Protein AF-0000000072649426 (afdb_homodimer)

InterPro domains:
  IPR002219 Protein kinase C-like, phorbol ester/diacylglycerol-binding domain [PF00130] (101-148)
  IPR002219 Protein kinase C-like, phorbol ester/diacylglycerol-binding domain [PS50081] (94-146)
  IPR002219 Protein kinase C-like, phorbol ester/diacylglycerol-binding domain [SM00109] (93-146)
  IPR046349 C1-like domain superfamily [SSF57889] (82-147)

Organism: Meloidogyne incognita (NCBI:txid6306)

Radius of gyration: 39.83 Å; Cα contacts (8 Å, |Δi|>4): 503; chains: 2; bounding box: 98×91×156 Å

Foldseek 3Di:
DDDDDPPVDDPCPPPDDDDDDDPPPPDPPPPPPPPPPPPPPPVPPPLPFWWKKWWDDDPPDDHTAIETDDPVCCPPPLNVVVSVRTFIWTADQLFTKGKDKDDFDDAQPQPRHTQDDPHDIDIWIFTPFQGHIHHPVRPSVDDHHRPGNPPVVVHDYDYDDVVVVSVVVVVVVVVVVVVD/DDDPDDDDCPPDDDDDDDDDDDDDPPDPPPPPPPPPPPPPPPVPPPLPFWWKKWWDDDPPDPHTAIETDDPVCCPPPLNVVVSVRTFIWTADQLFTKGKDKDDWDDAQPQPRHTQDDPHDIDIWIFTPFQGHIHHPVRPSVDDHHRPGNPPVVVHDYDYDDVVVVSVVVVVVVVVVVVVD

Solvent-accessible surface area (backbone atoms only — not 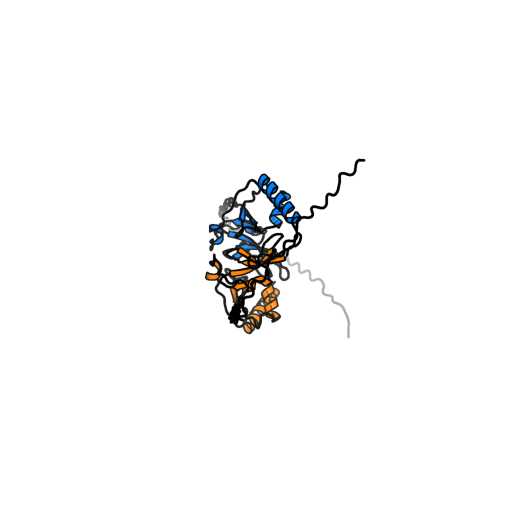comparable to full-atom values): 21869 Å² total; per-residue (Å²): 136,83,86,80,87,80,79,71,72,73,87,67,84,68,86,73,80,76,82,72,76,80,75,77,76,75,80,74,80,74,75,75,71,76,73,76,70,74,71,73,72,72,65,76,65,78,71,66,74,57,45,43,30,39,36,38,62,46,67,82,46,95,40,68,46,36,34,53,49,58,79,90,51,57,75,38,67,69,52,43,56,52,51,66,56,39,44,62,32,39,37,48,55,57,28,46,30,29,80,37,82,35,34,55,55,30,42,15,71,74,82,66,42,63,60,28,47,90,85,36,73,28,75,22,28,28,26,75,57,60,48,51,40,25,36,66,85,42,59,59,68,66,87,63,68,44,86,43,46,64,64,58,74,69,54,68,70,38,80,69,62,60,72,60,50,49,58,53,50,53,47,46,53,51,48,53,55,63,71,99,131,88,78,84,82,79,82,76,80,68,84,81,79,86,76,81,86,73,86,72,78,89,77,84,74,76,79,77,79,74,75,73,73,74,74,73,72,73,71,72,70,72,66,76,66,77,69,66,74,58,45,42,31,38,37,38,62,47,65,84,46,94,41,70,45,35,33,53,47,56,78,89,49,58,75,39,66,71,52,43,55,52,51,68,54,39,44,62,32,38,38,48,55,58,28,48,28,29,81,38,81,34,36,53,56,29,44,15,72,74,83,67,43,64,61,29,47,90,84,35,73,28,74,23,28,28,26,76,58,59,49,50,39,26,36,66,85,43,59,58,68,66,86,60,69,44,88,41,45,64,65,57,73,68,55,70,69,37,81,70,62,61,73,62,49,50,58,54,50,54,46,47,53,49,50,53,58,64,72,98

Secondary structure (DSSP, 8-state):
------------------------------------------------PPEEEEEEE-SS-SSEEEEE--GGGTT-HHHHHHHTTSEEEEEETTEEEEEEEE-TTPBPTTT-SBSS-TT--EEEEEESSS--EEETTTGGG--S--S--HHHHT--EEP--HHHHHHHHHHHHHHHHHT-/------------------------------------------------PPEEEEEEE-SS-SSEEEEE--GGGTT-HHHHHHHTTSEEEEEETTEEEEEEEE-TTPBPTTT-SBSS-TT--EEEEEESSS--EEETTTGGG--S--S--HHHHT--EEP--HHHHHHHHHHHHHHHHHT-

pLDDT: mean 70.09, std 29.56, range [17.2, 97.5]

Structure (mmCIF, N/CA/C/O backbone):
data_AF-0000000072649426-model_v1
#
loop_
_entity.id
_entity.type
_entity.pdbx_description
1 polymer 'Phorbol-ester/DAG-type domain-containing protein'
#
loop_
_atom_site.group_PDB
_atom_site.id
_atom_site.type_symbol
_atom_site.label_atom_id
_atom_site.label_alt_id
_atom_site.label_comp_id
_atom_site.label_asym_id
_atom_site.label_entity_id
_atom_site.label_seq_id
_atom_site.pdbx_PDB_ins_code
_atom_site.Cartn_x
_atom_site.Cartn_y
_atom_site.Cartn_z
_atom_site.occupancy
_atom_site.B_iso_or_equiv
_atom_site.auth_seq_id
_atom_site.auth_comp_id
_atom_site.auth_asym_id
_atom_site.auth_atom_id
_atom_site.pdbx_PDB_model_num
ATOM 1 N N . MET A 1 1 ? 10.672 10.352 -85.562 1 25.16 1 MET A N 1
ATOM 2 C CA . MET A 1 1 ? 10.641 10.453 -84.125 1 25.16 1 MET A CA 1
ATOM 3 C C . MET A 1 1 ? 10.516 11.906 -83.688 1 25.16 1 MET A C 1
ATOM 5 O O . MET A 1 1 ? 11.031 12.281 -82.625 1 25.16 1 MET A O 1
ATOM 9 N N . SER A 1 2 ? 9.758 12.641 -84.562 1 21.11 2 SER A N 1
ATOM 10 C CA . SER A 1 2 ? 9.695 14.102 -84.562 1 21.11 2 SER A CA 1
ATOM 11 C C . SER A 1 2 ? 9.141 14.641 -83.25 1 21.11 2 SER A C 1
ATOM 13 O O . SER A 1 2 ? 8.352 13.977 -82.562 1 21.11 2 SER A O 1
ATOM 15 N N . ARG A 1 3 ? 9.641 15.797 -82.75 1 20.83 3 ARG A N 1
ATOM 16 C CA . ARG A 1 3 ? 9.859 16.719 -81.688 1 20.83 3 ARG A CA 1
ATOM 17 C C . ARG A 1 3 ? 8.539 17.219 -81.062 1 20.83 3 ARG A C 1
ATOM 19 O O . ARG A 1 3 ? 7.477 16.953 -81.625 1 20.83 3 ARG A O 1
ATOM 26 N N . PHE A 1 4 ? 8.398 18.5 -80.938 1 20.05 4 PHE A N 1
ATOM 27 C CA . PHE A 1 4 ? 8.359 19.453 -79.812 1 20.05 4 PHE A CA 1
ATOM 28 C C . PHE A 1 4 ? 6.914 19.781 -79.438 1 20.05 4 PHE A C 1
ATOM 30 O O . PHE A 1 4 ? 6.523 19.625 -78.25 1 20.05 4 PHE A O 1
ATOM 37 N N . ARG A 1 5 ? 6.23 20.953 -79.875 1 21.77 5 ARG A N 1
ATOM 38 C CA . ARG A 1 5 ? 6.027 22.219 -79.188 1 21.77 5 ARG A CA 1
ATOM 39 C C . ARG A 1 5 ? 4.59 22.344 -78.688 1 21.77 5 ARG A C 1
ATOM 41 O O . ARG A 1 5 ? 3.646 22.156 -79.5 1 21.77 5 ARG A O 1
ATOM 48 N N . ALA A 1 6 ? 4.426 22.312 -77.312 1 21.58 6 ALA A N 1
ATOM 49 C CA . ALA A 1 6 ? 3.461 22.25 -76.25 1 21.58 6 ALA A CA 1
ATOM 50 C C . ALA A 1 6 ? 2.557 23.484 -76.25 1 21.58 6 ALA A C 1
ATOM 52 O O . ALA A 1 6 ? 2.758 24.406 -75.438 1 21.58 6 ALA A O 1
ATOM 53 N N . GLN A 1 7 ? 2.047 23.906 -77.438 1 18.83 7 GLN A N 1
ATOM 54 C CA . GLN A 1 7 ? 1.519 25.266 -77.5 1 18.83 7 GLN A CA 1
ATOM 55 C C . GLN A 1 7 ? 0.262 25.438 -76.688 1 18.83 7 GLN A C 1
ATOM 57 O O . GLN A 1 7 ? -0.828 25.031 -77.062 1 18.83 7 GLN A O 1
ATOM 62 N N . ALA A 1 8 ? 0.27 25.031 -75.312 1 21.06 8 ALA A N 1
ATOM 63 C CA . ALA A 1 8 ? -1.009 24.766 -74.625 1 21.06 8 ALA A CA 1
ATOM 64 C C . ALA A 1 8 ? -1.759 26.062 -74.312 1 21.06 8 ALA A C 1
ATOM 66 O O . ALA A 1 8 ? -2.758 26.047 -73.625 1 21.06 8 ALA A O 1
ATOM 67 N N . PHE A 1 9 ? -1.409 27.141 -75 1 18.17 9 PHE A N 1
ATOM 68 C CA . PHE A 1 9 ? -1.653 28.375 -74.25 1 18.17 9 PHE A CA 1
ATOM 69 C C . PHE A 1 9 ? -3.127 28.5 -73.875 1 18.17 9 PHE A C 1
ATOM 71 O O . PHE A 1 9 ? -3.91 27.578 -74.125 1 18.17 9 PHE A O 1
ATOM 78 N N . THR A 1 10 ? -3.889 29.531 -74.375 1 19.41 10 THR A N 1
ATOM 79 C CA . THR A 1 10 ? -4.242 30.828 -73.812 1 19.41 10 THR A CA 1
ATOM 80 C C . THR A 1 10 ? -5.754 30.953 -73.625 1 19.41 10 THR A C 1
ATOM 82 O O . THR A 1 10 ? -6.238 31.891 -73 1 19.41 10 THR A O 1
ATOM 85 N N . PHE A 1 11 ? -6.578 29.766 -73.938 1 18.67 11 PHE A N 1
ATOM 86 C CA . PHE A 1 11 ? -7.812 30.375 -74.438 1 18.67 11 PHE A CA 1
ATOM 87 C C . PHE A 1 11 ? -8.562 31.062 -73.312 1 18.67 11 PHE A C 1
ATOM 89 O O . PHE A 1 11 ? -8.695 30.5 -72.188 1 18.67 11 PHE A O 1
ATOM 96 N N . ARG A 1 12 ? -8.781 32.438 -73.312 1 20.42 12 ARG A N 1
ATOM 97 C CA . ARG A 1 12 ? -9.227 33.656 -72.562 1 20.42 12 ARG A CA 1
ATOM 98 C C . ARG A 1 12 ? -10.742 33.656 -72.438 1 20.42 12 ARG A C 1
ATOM 100 O O . ARG A 1 12 ? -11.312 34.62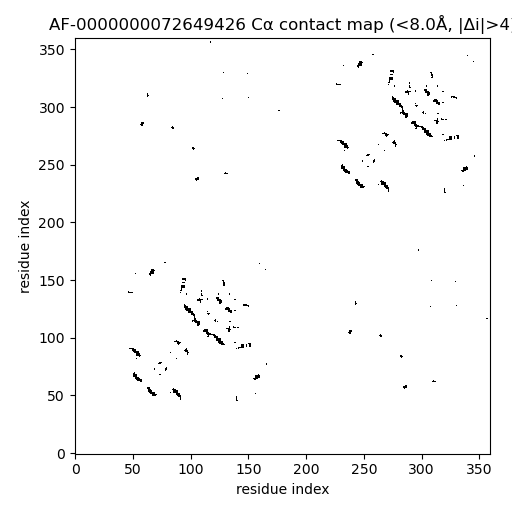5 -71.938 1 20.42 12 ARG A O 1
ATOM 107 N N . PHE A 1 13 ? -11.43 32.406 -72.5 1 19.2 13 PHE A N 1
ATOM 108 C CA . PHE A 1 13 ? -12.805 32.75 -72.812 1 19.2 13 PHE A CA 1
ATOM 109 C C . PHE A 1 13 ? -13.469 33.531 -71.688 1 19.2 13 PHE A C 1
ATOM 111 O O . PHE A 1 13 ? -13.406 33.125 -70.562 1 19.2 13 PHE A O 1
ATOM 118 N N . SER A 1 14 ? -13.703 34.844 -71.875 1 19.38 14 SER A N 1
ATOM 119 C CA . SER A 1 14 ? -14.141 36.031 -71.188 1 19.38 14 SER A CA 1
ATOM 120 C C . SER A 1 14 ? -15.609 35.938 -70.75 1 19.38 14 SER A C 1
ATOM 122 O O . SER A 1 14 ? -16.094 36.719 -69.938 1 19.38 14 SER A O 1
ATOM 124 N N . LEU A 1 15 ? -16.344 34.906 -71.375 1 20.59 15 LEU A N 1
ATOM 125 C CA . LEU A 1 15 ? -17.703 35.375 -71.625 1 20.59 15 LEU A CA 1
ATOM 126 C C . LEU A 1 15 ? -18.422 35.688 -70.312 1 20.59 15 LEU A C 1
ATOM 128 O O . LEU A 1 15 ? -18.391 34.875 -69.375 1 20.59 15 LEU A O 1
ATOM 132 N N . GLY A 1 16 ? -18.828 36.938 -70 1 19.92 16 GLY A N 1
ATOM 133 C CA . GLY A 1 16 ? -19.281 37.875 -69 1 19.92 16 GLY A CA 1
ATOM 134 C C . GLY A 1 16 ? -20.719 37.625 -68.562 1 19.92 16 GLY A C 1
ATOM 135 O O . GLY A 1 16 ? -21.203 38.25 -67.625 1 19.92 16 GLY A O 1
ATOM 136 N N . SER A 1 17 ? -21.5 36.625 -69.188 1 19.88 17 SER A N 1
ATOM 137 C CA . SER A 1 17 ? -22.859 37.125 -69.312 1 19.88 17 SER A CA 1
ATOM 138 C C . SER A 1 17 ? -23.516 37.312 -68 1 19.88 17 SER A C 1
ATOM 140 O O . SER A 1 17 ? -23.094 36.719 -67 1 19.88 17 SER A O 1
ATOM 142 N N . ILE A 1 18 ? -24.703 37.969 -68 1 21.44 18 ILE A N 1
ATOM 143 C CA . ILE A 1 18 ? -25.516 39 -67.375 1 21.44 18 ILE A CA 1
ATOM 144 C C . ILE A 1 18 ? -26.5 38.375 -66.375 1 21.44 18 ILE A C 1
ATOM 146 O O . ILE A 1 18 ? -27.141 39.094 -65.625 1 21.44 18 ILE A O 1
ATOM 150 N N . ARG A 1 19 ? -26.531 37.031 -66.25 1 20.22 19 ARG A N 1
ATOM 151 C CA . ARG A 1 19 ? -27.906 36.625 -66 1 20.22 19 ARG A CA 1
ATOM 152 C C . ARG A 1 19 ? -28.453 37.25 -64.75 1 20.22 19 ARG A C 1
ATOM 154 O O . ARG A 1 19 ? -27.719 37.438 -63.781 1 20.22 19 ARG A O 1
ATOM 161 N N . GLN A 1 20 ? -29.641 37.75 -64.812 1 20.06 20 GLN A N 1
ATOM 162 C CA . GLN A 1 20 ? -30.516 38.719 -64.188 1 20.06 20 GLN A CA 1
ATOM 163 C C . GLN A 1 20 ? -31.047 38.188 -62.844 1 20.06 20 GLN A C 1
ATOM 165 O O . GLN A 1 20 ? -31.516 38.938 -62 1 20.06 20 GLN A O 1
ATOM 170 N N . GLY A 1 21 ? -30.953 36.875 -62.469 1 21.39 21 GLY A N 1
ATOM 171 C CA . GLY A 1 21 ? -32.188 36.469 -61.844 1 21.39 21 GLY A CA 1
ATOM 172 C C . GLY A 1 21 ? -32.438 37.094 -60.5 1 21.39 21 GLY A C 1
ATOM 173 O O . GLY A 1 21 ? -31.531 37.594 -59.875 1 21.39 21 GLY A O 1
ATOM 174 N N . PRO A 1 22 ? -33.719 37.625 -60.281 1 23.86 22 PRO A N 1
ATOM 175 C CA . PRO A 1 22 ? -34.219 38.5 -59.25 1 23.86 22 PRO A CA 1
ATOM 176 C C . PRO A 1 22 ? -34.156 37.906 -57.844 1 23.86 22 PRO A C 1
ATOM 178 O O . PRO A 1 22 ? -34.562 36.719 -57.656 1 23.86 22 PRO A O 1
ATOM 181 N N . SER A 1 23 ? -33.094 37.969 -57.188 1 21.64 23 SER A N 1
ATOM 182 C CA . SER A 1 23 ? -32.906 37.312 -55.906 1 21.64 23 SER A CA 1
ATOM 183 C C . SER A 1 23 ? -33.844 37.844 -54.844 1 21.64 23 SER A C 1
ATOM 185 O O . SER A 1 23 ? -33.844 39.031 -54.531 1 21.64 23 SER A O 1
ATOM 187 N N . SER A 1 24 ? -35.125 37.312 -54.938 1 23.34 24 SER A N 1
ATOM 188 C CA . SER A 1 24 ? -36.125 37.75 -53.969 1 23.34 24 SER A CA 1
ATOM 189 C C . SER A 1 24 ? -35.656 37.562 -52.531 1 23.34 24 SER A C 1
ATOM 191 O O . SER A 1 24 ? -35.031 36.562 -52.188 1 23.34 24 SER A O 1
ATOM 193 N N . MET A 1 25 ? -35.375 38.656 -51.875 1 22 25 MET A N 1
ATOM 194 C CA . MET A 1 25 ? -34.75 38.906 -50.594 1 22 25 MET A CA 1
ATOM 195 C C . MET A 1 25 ? -35.625 38.469 -49.438 1 22 25 MET A C 1
ATOM 197 O O . MET A 1 25 ? -36.688 39.062 -49.188 1 22 25 MET A O 1
ATOM 201 N N . ALA A 1 26 ? -36.125 37.188 -49.469 1 23.62 26 ALA A N 1
ATOM 202 C CA . ALA A 1 26 ? -37.031 36.906 -48.375 1 23.62 26 ALA A CA 1
ATOM 203 C C . ALA A 1 26 ? -36.375 37.156 -47 1 23.62 26 ALA A C 1
ATOM 205 O O . ALA A 1 26 ? -35.188 36.969 -46.844 1 23.62 26 ALA A O 1
ATOM 206 N N . THR A 1 27 ? -37.031 38.062 -46.25 1 21.16 27 THR A N 1
ATOM 207 C CA . THR A 1 27 ? -36.781 38.688 -44.969 1 21.16 27 THR A CA 1
ATOM 208 C C . THR A 1 27 ? -36.75 37.656 -43.844 1 21.16 27 THR A C 1
ATOM 210 O O . THR A 1 27 ? -37.719 36.938 -43.594 1 21.16 27 THR A O 1
ATOM 213 N N . SER A 1 28 ? -35.75 36.812 -43.781 1 23.84 28 SER A N 1
ATOM 214 C CA . SER A 1 28 ? -35.719 35.812 -42.719 1 23.84 28 SER A CA 1
ATOM 215 C C . SER A 1 28 ? -35.719 36.438 -41.344 1 23.84 28 SER A C 1
ATOM 217 O O . SER A 1 28 ? -34.969 37.375 -41.094 1 23.84 28 SER A O 1
ATOM 219 N N . THR A 1 29 ? -36.969 36.5 -40.781 1 24.31 29 THR A N 1
ATOM 220 C CA . THR A 1 29 ? -37.219 36.969 -39.406 1 24.31 29 THR A CA 1
ATOM 221 C C . THR A 1 29 ? -36.344 36.188 -38.438 1 24.31 29 THR A C 1
ATOM 223 O O . THR A 1 29 ? -36.344 34.969 -38.406 1 24.31 29 THR A O 1
ATOM 226 N N . ALA A 1 30 ? -35.156 36.719 -38.125 1 23.47 30 ALA A N 1
ATOM 227 C CA . ALA A 1 30 ? -34.125 36.25 -37.188 1 23.47 30 ALA A CA 1
ATOM 228 C C . ALA A 1 30 ? -34.688 36.219 -35.75 1 23.47 30 ALA A C 1
ATOM 230 O O .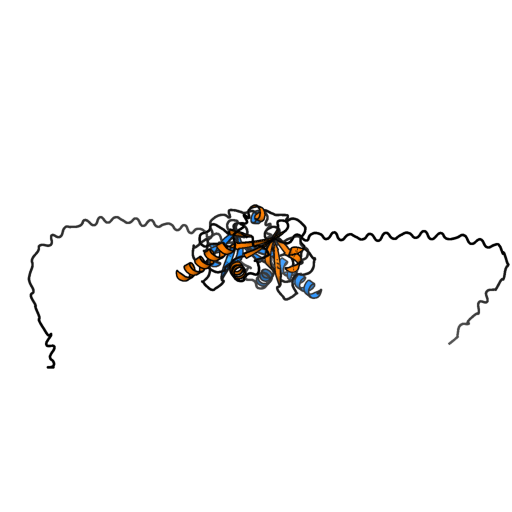 ALA A 1 30 ? -35 37.25 -35.188 1 23.47 30 ALA A O 1
ATOM 231 N N . ASN A 1 31 ? -35.656 35.312 -35.594 1 25 31 ASN A N 1
ATOM 232 C CA . ASN A 1 31 ? -36.062 35.188 -34.219 1 25 31 ASN A CA 1
ATOM 233 C C . ASN A 1 31 ? -34.875 34.969 -33.312 1 25 31 ASN A C 1
ATOM 235 O O . ASN A 1 31 ? -34.031 34.094 -33.531 1 25 31 ASN A O 1
ATOM 239 N N . LEU A 1 32 ? -34.438 36.094 -32.75 1 22.58 32 LEU A N 1
ATOM 240 C CA . LEU A 1 32 ? -33.344 36.188 -31.766 1 22.58 32 LEU A CA 1
ATOM 241 C C . LEU A 1 32 ? -33.594 35.281 -30.578 1 22.58 32 LEU A C 1
ATOM 243 O O . LEU A 1 32 ? -34.562 35.5 -29.812 1 22.58 32 LEU A O 1
ATOM 247 N N . ILE A 1 33 ? -33.719 33.969 -30.766 1 26.33 33 ILE A N 1
ATOM 248 C CA . ILE A 1 33 ? -33.812 33.125 -29.578 1 26.33 33 ILE A CA 1
ATOM 249 C C . ILE A 1 33 ? -32.719 33.531 -28.594 1 26.33 33 ILE A C 1
ATOM 251 O O . ILE A 1 33 ? -31.531 33.562 -28.953 1 26.33 33 ILE A O 1
ATOM 255 N N . SER A 1 34 ? -33.125 34.469 -27.734 1 28.2 34 SER A N 1
ATOM 256 C CA . SER A 1 34 ? -32.281 34.781 -26.578 1 28.2 34 SER A CA 1
ATOM 257 C C . SER A 1 34 ? -31.734 33.5 -25.922 1 28.2 34 SER A C 1
ATOM 259 O O . SER A 1 34 ? -32.5 32.594 -25.594 1 28.2 34 SER A O 1
ATOM 261 N N . SER A 1 35 ? -30.672 33.031 -26.453 1 25.88 35 SER A N 1
ATOM 262 C CA . SER A 1 35 ? -29.938 31.953 -25.766 1 25.88 35 SER A CA 1
ATOM 263 C C . SER A 1 35 ? -29.719 32.281 -24.297 1 25.88 35 SER A C 1
ATOM 265 O O . SER A 1 35 ? -29.125 33.312 -23.969 1 25.88 35 SER A O 1
ATOM 267 N N . SER A 1 36 ? -30.797 32.25 -23.5 1 27.94 36 SER A N 1
ATOM 268 C CA . SER A 1 36 ? -30.562 32.25 -22.062 1 27.94 36 SER A CA 1
ATOM 269 C C . SER A 1 36 ? -29.344 31.406 -21.688 1 27.94 36 SER A C 1
ATOM 271 O O . SER A 1 36 ? -29.297 30.219 -21.984 1 27.94 36 SER A O 1
ATOM 273 N N . SER A 1 37 ? -28.219 32.031 -21.781 1 29.28 37 SER A N 1
ATOM 274 C CA . SER A 1 37 ? -26.984 31.469 -21.25 1 29.28 37 SER A CA 1
ATOM 275 C C . SER A 1 37 ? -27.172 30.953 -19.828 1 29.28 37 SER A C 1
ATOM 277 O O . SER A 1 37 ? -27.484 31.719 -18.922 1 29.28 37 SER A O 1
ATOM 279 N N . ARG A 1 38 ? -27.828 29.828 -19.656 1 26.86 38 ARG A N 1
ATOM 280 C CA . ARG A 1 38 ? -27.703 29.141 -18.375 1 26.86 38 ARG A CA 1
ATOM 281 C C . ARG A 1 38 ? -26.281 29.281 -17.828 1 26.86 38 ARG A C 1
ATOM 283 O O . ARG A 1 38 ? -25.328 28.812 -18.438 1 26.86 38 ARG A O 1
ATOM 290 N N . HIS A 1 39 ? -25.984 30.469 -17.297 1 26.73 39 HIS A N 1
ATOM 291 C CA . HIS A 1 39 ? -24.828 30.469 -16.406 1 26.73 39 HIS A CA 1
ATOM 292 C C . HIS A 1 39 ? -24.828 29.234 -15.508 1 26.73 39 HIS A C 1
ATOM 294 O O . HIS A 1 39 ? -25.75 29.047 -14.711 1 26.73 39 HIS A O 1
ATOM 300 N N . HIS A 1 40 ? -24.516 28.094 -16.047 1 28.23 40 HIS A N 1
ATOM 301 C CA . HIS A 1 40 ? -24.188 27 -15.133 1 28.23 40 HIS A CA 1
ATOM 302 C C . HIS A 1 40 ? -23.391 27.516 -13.93 1 28.23 40 HIS A C 1
ATOM 304 O O . HIS A 1 40 ? -22.344 28.141 -14.102 1 28.23 40 HIS A O 1
ATOM 310 N N . ASN A 1 41 ? -24.094 28.094 -12.992 1 26.58 41 ASN A N 1
ATOM 311 C CA . ASN A 1 41 ? -23.484 28.344 -11.695 1 26.58 41 ASN A CA 1
ATOM 312 C C . ASN A 1 41 ? -22.516 27.234 -11.297 1 26.58 41 ASN A C 1
ATOM 314 O O . ASN A 1 41 ? -22.922 26.094 -11.062 1 26.58 41 ASN A O 1
ATOM 318 N N . VAL A 1 42 ? -21.375 27.188 -11.891 1 34.16 42 VAL A N 1
ATOM 319 C CA . VAL A 1 42 ? -20.328 26.391 -11.242 1 34.16 42 VAL A CA 1
ATOM 320 C C . VAL A 1 42 ? -20.312 26.688 -9.742 1 34.16 42 VAL A C 1
ATOM 322 O O . VAL A 1 42 ? -19.938 27.781 -9.32 1 34.16 42 VAL A O 1
ATOM 325 N N . MET A 1 43 ? -21.406 26.5 -8.984 1 32.84 43 MET A N 1
ATOM 326 C CA . MET A 1 43 ? -21.203 26.516 -7.535 1 32.84 43 MET A CA 1
ATOM 327 C C . MET A 1 43 ? -19.75 26.234 -7.191 1 32.84 43 MET A C 1
ATOM 329 O O . MET A 1 43 ? -19.141 25.328 -7.762 1 32.84 43 MET A O 1
ATOM 333 N N . SER A 1 44 ? -19 27.141 -6.918 1 40.03 44 SER A N 1
ATOM 334 C CA . SER A 1 44 ? -17.688 27 -6.273 1 40.03 44 SER A CA 1
ATOM 335 C C . SER A 1 44 ? -17.688 25.812 -5.316 1 40.03 44 SER A C 1
ATOM 337 O O . SER A 1 44 ? -18.344 25.844 -4.277 1 40.03 44 SER A O 1
ATOM 339 N N . ARG A 1 45 ? -17.984 24.688 -5.746 1 40.59 45 ARG A N 1
ATOM 340 C CA . ARG A 1 45 ? -17.812 23.562 -4.844 1 40.59 45 ARG A CA 1
ATOM 341 C C . ARG A 1 45 ? -16.688 23.797 -3.854 1 40.59 45 ARG A C 1
ATOM 343 O O . ARG A 1 45 ? -15.57 24.141 -4.25 1 40.59 45 ARG A O 1
ATOM 350 N N . SER A 1 46 ? -16.812 24.391 -2.748 1 44.31 46 SER A N 1
ATOM 351 C CA . SER A 1 46 ? -15.852 24.406 -1.653 1 44.31 46 SER A CA 1
ATOM 352 C C . SER A 1 46 ? -14.977 23.156 -1.673 1 44.31 46 SER A C 1
ATOM 354 O O . SER A 1 46 ? -15.492 22.031 -1.607 1 44.31 46 SER A O 1
ATOM 356 N N . HIS A 1 47 ? -14.062 23.031 -2.621 1 50.41 47 HIS A N 1
ATOM 357 C CA . HIS A 1 47 ? -13.148 21.906 -2.775 1 50.41 47 HIS A CA 1
ATOM 358 C C . HIS A 1 47 ? -12.656 21.406 -1.421 1 50.41 47 HIS A C 1
ATOM 360 O O . HIS A 1 47 ? -11.969 22.141 -0.696 1 50.41 47 HIS A O 1
ATOM 366 N N . SER A 1 48 ? -13.43 20.734 -0.691 1 62.12 48 SER A N 1
ATOM 367 C CA . SER A 1 48 ? -12.953 20.125 0.552 1 62.12 48 SER A CA 1
ATOM 368 C C . SER A 1 48 ? -11.547 19.562 0.392 1 62.12 48 SER A C 1
ATOM 370 O O . SER A 1 48 ? -11.25 18.891 -0.592 1 62.12 48 SER A O 1
ATOM 372 N N . GLN A 1 49 ? -10.531 20.219 1.003 1 82.12 49 GLN A N 1
ATOM 373 C CA . GLN A 1 49 ? -9.125 19.828 0.985 1 82.12 49 GLN A CA 1
ATOM 374 C C . GLN A 1 49 ? -8.898 18.531 1.754 1 82.12 49 GLN A C 1
ATOM 376 O O . GLN A 1 49 ? -9.547 18.297 2.779 1 82.12 49 GLN A O 1
ATOM 381 N N . SER A 1 50 ? -8.148 17.625 1.21 1 93.44 50 SER A N 1
ATOM 382 C CA . SER A 1 50 ? -7.797 16.359 1.863 1 93.44 50 SER A CA 1
ATOM 383 C C . SER A 1 50 ? -7.051 16.609 3.168 1 93.44 50 SER A C 1
ATOM 385 O O . SER A 1 50 ? -6.324 17.594 3.297 1 93.44 50 SER A O 1
ATOM 387 N N . GLN A 1 51 ? -7.387 15.844 4.18 1 95.62 51 GLN A N 1
ATOM 388 C CA . GLN A 1 51 ? -6.625 15.844 5.426 1 95.62 51 GLN A CA 1
ATOM 389 C C . GLN A 1 51 ? -5.34 15.031 5.281 1 95.62 51 GLN A C 1
ATOM 391 O O . GLN A 1 51 ? -5.363 13.906 4.789 1 95.62 51 GLN A O 1
ATOM 396 N N . LEU A 1 52 ? -4.266 15.625 5.727 1 97.06 52 LEU A N 1
ATOM 397 C CA . LEU A 1 52 ? -2.979 14.938 5.703 1 97.06 52 LEU A CA 1
ATOM 398 C C . LEU A 1 52 ? -2.699 14.266 7.047 1 97.06 52 LEU A C 1
ATOM 400 O O . LEU A 1 52 ? -2.73 14.922 8.094 1 97.06 52 LEU A O 1
ATOM 404 N N . VAL A 1 53 ? -2.441 12.961 7 1 97.06 53 VAL A N 1
ATOM 405 C CA . VAL A 1 53 ? -2.211 12.156 8.195 1 97.06 53 VAL A CA 1
ATOM 406 C C . VAL A 1 53 ? -0.923 11.352 8.039 1 97.06 53 VAL A C 1
ATOM 408 O O . VAL A 1 53 ? -0.649 10.812 6.969 1 97.06 53 VAL A O 1
ATOM 411 N N . LEU A 1 54 ? -0.169 11.289 9.117 1 94.94 54 LEU A N 1
ATOM 412 C CA . LEU A 1 54 ? 1.055 10.5 9.133 1 94.94 54 LEU A CA 1
ATOM 413 C C . LEU A 1 54 ? 0.841 9.188 9.883 1 94.94 54 LEU A C 1
ATOM 415 O O . LEU A 1 54 ? 0.371 9.188 11.023 1 94.94 54 LEU A O 1
ATOM 419 N N . GLU A 1 55 ? 1.113 8.117 9.234 1 93.62 55 GLU A N 1
ATOM 420 C CA . GLU A 1 55 ? 1.131 6.789 9.844 1 93.62 55 GLU A CA 1
ATOM 421 C C . GLU A 1 55 ? 2.541 6.398 10.273 1 93.62 55 GLU A C 1
ATOM 423 O O . GLU A 1 55 ? 3.459 6.359 9.453 1 93.62 55 GLU A O 1
ATOM 428 N N . LEU A 1 56 ? 2.736 6.133 11.562 1 90 56 LEU A N 1
ATOM 429 C CA . LEU A 1 56 ? 4.035 5.73 12.094 1 90 56 LEU A CA 1
ATOM 430 C C . LEU A 1 56 ? 3.943 4.371 12.781 1 90 56 LEU A C 1
ATOM 432 O O . LEU A 1 56 ? 3.037 4.137 13.578 1 90 56 LEU A O 1
ATOM 436 N N . ILE A 1 57 ? 4.879 3.518 12.391 1 84.31 57 ILE A N 1
ATOM 437 C CA . ILE A 1 57 ? 4.98 2.236 13.086 1 84.31 57 ILE A CA 1
ATOM 438 C C . ILE A 1 57 ? 6.129 2.279 14.086 1 84.31 57 ILE A C 1
ATOM 440 O O . ILE A 1 57 ? 7.289 2.443 13.703 1 84.31 57 ILE A O 1
ATOM 444 N N . GLY A 1 58 ? 5.836 2.18 15.336 1 74.94 58 GLY A N 1
ATOM 445 C CA . GLY A 1 58 ? 6.844 2.309 16.375 1 74.94 58 GLY A CA 1
ATOM 446 C C . GLY A 1 58 ? 7.418 0.977 16.828 1 74.94 58 GLY A C 1
ATOM 447 O O . GLY A 1 58 ? 6.855 -0.078 16.516 1 74.94 58 GLY A O 1
ATOM 448 N N . PRO A 1 59 ? 8.656 1.038 17.422 1 66.94 59 PRO A N 1
ATOM 449 C CA . PRO A 1 59 ? 9.312 -0.177 17.906 1 66.94 59 PRO A CA 1
ATOM 450 C C . PRO A 1 59 ? 8.516 -0.883 19 1 66.94 59 PRO A C 1
ATOM 452 O O . PRO A 1 59 ? 8.602 -2.105 19.141 1 66.94 59 PRO A O 1
ATOM 455 N N . GLU A 1 60 ? 7.844 -0.161 19.75 1 61.69 60 GLU A N 1
ATOM 456 C CA . GLU A 1 60 ? 7.203 -0.735 20.938 1 61.69 60 GLU A CA 1
ATOM 457 C C . GLU A 1 60 ? 5.695 -0.846 20.75 1 61.69 60 GLU A C 1
ATOM 459 O O . GLU A 1 60 ? 4.988 -1.351 21.625 1 61.69 60 GLU A O 1
ATOM 464 N N . GLU A 1 61 ? 5.324 -0.484 19.656 1 63.34 61 GLU A N 1
ATOM 465 C CA . GLU A 1 61 ? 3.875 -0.344 19.562 1 63.34 61 GLU A CA 1
ATOM 466 C C . GLU A 1 61 ? 3.264 -1.487 18.75 1 63.34 61 GLU A C 1
ATOM 468 O O . GLU A 1 61 ? 3.893 -2.012 17.844 1 63.34 61 GLU A O 1
ATOM 473 N N . GLU A 1 62 ? 2.041 -1.88 19.453 1 67.38 62 GLU A N 1
ATOM 474 C CA . GLU A 1 62 ? 1.215 -2.85 18.734 1 67.38 62 GLU A CA 1
ATOM 475 C C . GLU A 1 62 ? 0.473 -2.195 17.578 1 67.38 62 GLU A C 1
ATOM 477 O O . GLU A 1 62 ? -0.588 -1.596 17.766 1 67.38 62 GLU A O 1
ATOM 482 N N . GLY A 1 63 ? 0.968 -1.952 16.422 1 77.5 63 GLY A N 1
ATOM 483 C CA . GLY A 1 63 ? 0.322 -1.391 15.25 1 77.5 63 GLY A CA 1
ATOM 484 C C . GLY A 1 63 ? 0.763 0.029 14.953 1 77.5 63 GLY A C 1
ATOM 485 O O . GLY A 1 63 ? 1.563 0.607 15.688 1 77.5 63 GLY A O 1
ATOM 486 N N . PRO A 1 64 ? 0.136 0.694 14.047 1 88.69 64 PRO A N 1
ATOM 487 C CA . PRO A 1 64 ? 0.538 2.051 13.672 1 88.69 64 PRO A CA 1
ATOM 488 C C . PRO A 1 64 ? -0.199 3.129 14.461 1 88.69 64 PRO A C 1
ATOM 490 O O . PRO A 1 64 ? -1.3 2.885 14.961 1 88.69 64 PRO A O 1
ATOM 493 N N . LYS A 1 65 ? 0.451 4.234 14.648 1 90.88 65 LYS A N 1
ATOM 494 C CA . LYS A 1 65 ? -0.177 5.461 15.141 1 90.88 65 LYS A CA 1
ATOM 495 C C . LYS A 1 65 ? -0.413 6.449 14.008 1 90.88 65 LYS A C 1
ATOM 497 O O . LYS A 1 65 ? 0.331 6.465 13.023 1 90.88 65 LYS A O 1
ATOM 502 N N . TYR A 1 66 ? -1.426 7.254 14.211 1 94.25 66 TYR A N 1
ATOM 503 C CA . TYR A 1 66 ? -1.838 8.18 13.164 1 94.25 66 TYR A CA 1
ATOM 504 C C . TYR A 1 66 ? -1.919 9.609 13.695 1 94.25 66 TYR A C 1
ATOM 506 O O . TYR A 1 66 ? -2.613 9.867 14.68 1 94.25 66 TYR A O 1
ATOM 514 N N . TYR A 1 67 ? -1.25 10.516 12.977 1 94.94 67 TYR A N 1
ATOM 515 C CA . TYR A 1 67 ? -1.176 11.891 13.438 1 94.94 67 TYR A CA 1
ATOM 516 C C . TYR A 1 67 ? -1.632 12.859 12.352 1 94.94 67 TYR A C 1
ATOM 518 O O . TYR A 1 67 ? -1.147 12.797 11.219 1 94.94 67 TYR A O 1
ATOM 526 N N . SER A 1 68 ? -2.551 13.664 12.742 1 96.88 68 SER A N 1
ATOM 527 C CA . SER A 1 68 ? -2.977 14.703 11.812 1 96.88 68 SER A CA 1
ATOM 528 C C . SER A 1 68 ? -1.884 15.75 11.609 1 96.88 68 SER A C 1
ATOM 530 O O . SER A 1 68 ? -1.263 16.203 12.57 1 96.88 68 SER A O 1
ATOM 532 N N . ILE A 1 69 ? -1.61 16.109 10.398 1 96.69 69 ILE A N 1
ATOM 533 C CA . ILE A 1 69 ? -0.629 17.141 10.086 1 96.69 69 ILE A CA 1
ATOM 534 C C . ILE A 1 69 ? -1.341 18.391 9.562 1 96.69 69 ILE A C 1
ATOM 536 O O . ILE A 1 69 ? -1.841 18.391 8.438 1 96.69 69 ILE A O 1
ATOM 540 N N . PRO A 1 70 ? -1.339 19.375 10.352 1 95.25 70 PRO A N 1
ATOM 541 C CA . PRO A 1 70 ? -1.955 20.594 9.844 1 95.25 70 PRO A CA 1
ATOM 542 C C . PRO A 1 70 ? -1.233 21.156 8.617 1 95.25 70 PRO A C 1
ATOM 544 O O . PRO A 1 70 ? -0.011 21.031 8.508 1 95.25 70 PRO A O 1
ATOM 547 N N . ALA A 1 71 ? -2.006 21.781 7.754 1 93.62 71 ALA A N 1
ATOM 548 C CA . ALA A 1 71 ? -1.48 22.312 6.5 1 93.62 71 ALA A CA 1
ATOM 549 C C . ALA A 1 71 ? -0.392 23.359 6.762 1 93.62 71 ALA A C 1
ATOM 551 O O . ALA A 1 71 ? 0.6 23.422 6.031 1 93.62 71 ALA A O 1
ATOM 552 N N . GLU A 1 72 ? -0.451 24.094 7.785 1 93.81 72 GLU A N 1
ATOM 553 C CA . GLU A 1 72 ? 0.432 25.219 8.086 1 93.81 72 GLU A CA 1
ATOM 554 C C . GLU A 1 72 ? 1.857 24.734 8.352 1 93.81 72 GLU A C 1
ATOM 556 O O . GLU A 1 72 ? 2.818 25.469 8.117 1 93.81 72 GLU A O 1
ATOM 561 N N . ILE A 1 73 ? 1.921 23.562 8.82 1 95.12 73 ILE A N 1
ATOM 562 C CA . ILE A 1 73 ? 3.254 23.141 9.234 1 95.12 73 ILE A CA 1
ATOM 563 C C . ILE A 1 73 ? 3.748 22.016 8.312 1 95.12 73 ILE A C 1
ATOM 565 O O . ILE A 1 73 ? 4.828 21.469 8.516 1 95.12 73 ILE A O 1
ATOM 569 N N . SER A 1 74 ? 3.043 21.625 7.332 1 93.25 74 SER A N 1
ATOM 570 C CA . SER A 1 74 ? 3.35 20.484 6.48 1 93.25 74 SER A CA 1
ATOM 571 C C . SER A 1 74 ? 4.672 20.688 5.746 1 93.25 74 SER A C 1
ATOM 573 O O . SER A 1 74 ? 5.301 19.703 5.32 1 93.25 74 SER A O 1
ATOM 575 N N . ASN A 1 75 ? 5.121 21.906 5.672 1 92.88 75 ASN A N 1
ATOM 576 C CA . ASN A 1 75 ? 6.355 22.188 4.949 1 92.88 75 ASN A CA 1
ATOM 577 C C . ASN A 1 75 ? 7.516 22.453 5.902 1 92.88 75 ASN A C 1
ATOM 579 O O . ASN A 1 75 ? 8.633 22.719 5.461 1 92.88 75 ASN A O 1
ATOM 583 N N . GLU A 1 76 ? 7.305 22.422 7.141 1 92.12 76 GLU A N 1
ATOM 584 C CA . GLU A 1 76 ? 8.391 22.562 8.109 1 92.12 76 GLU A CA 1
ATOM 585 C C . GLU A 1 76 ? 9.414 21.438 7.949 1 92.12 76 GLU A C 1
ATOM 587 O O . GLU A 1 76 ? 9.055 20.266 7.883 1 92.12 76 GLU A O 1
ATOM 592 N N . PRO A 1 77 ? 10.711 21.781 7.918 1 91.12 77 PRO A N 1
ATOM 593 C CA . PRO A 1 77 ? 11.75 20.797 7.641 1 91.12 77 PRO A CA 1
ATOM 594 C C . PRO A 1 77 ? 11.688 19.594 8.586 1 91.12 77 PRO A C 1
ATOM 596 O O . PRO A 1 77 ? 11.805 18.453 8.141 1 91.12 77 PRO A O 1
ATOM 599 N N . ALA A 1 78 ? 11.516 19.844 9.828 1 88.81 78 ALA A N 1
ATOM 600 C CA . ALA A 1 78 ? 11.469 18.75 10.789 1 88.81 78 ALA A CA 1
ATOM 601 C C . ALA A 1 78 ? 10.273 17.844 10.539 1 88.81 78 ALA A C 1
ATOM 603 O O . ALA A 1 78 ? 10.375 16.625 10.672 1 88.81 78 ALA A O 1
ATOM 604 N N . VAL A 1 79 ? 9.148 18.375 10.234 1 91.19 79 VAL A N 1
ATOM 605 C CA . VAL A 1 79 ? 7.938 17.609 9.945 1 91.19 79 VAL A CA 1
ATOM 606 C C . VAL A 1 79 ? 8.117 16.812 8.656 1 91.19 79 VAL A C 1
ATOM 608 O O . VAL A 1 79 ? 7.77 15.633 8.594 1 91.19 79 VAL A O 1
ATOM 611 N N . VAL A 1 80 ? 8.68 17.438 7.691 1 90.56 80 VAL A N 1
ATOM 612 C CA . VAL A 1 80 ? 8.945 16.797 6.41 1 90.56 80 VAL A CA 1
ATOM 613 C C . VAL A 1 80 ? 9.859 15.586 6.625 1 90.56 80 VAL A C 1
ATOM 615 O O . VAL A 1 80 ? 9.617 14.508 6.078 1 90.56 80 VAL A O 1
ATOM 618 N N . LYS A 1 81 ? 10.891 15.805 7.398 1 86.56 81 LYS A N 1
ATOM 619 C CA . LYS A 1 81 ? 11.805 14.711 7.703 1 86.56 81 LYS A CA 1
ATOM 620 C C . LYS A 1 81 ? 11.078 13.555 8.383 1 86.56 81 LYS A C 1
ATOM 622 O O . LYS A 1 81 ? 11.305 12.391 8.055 1 86.56 81 LYS A O 1
ATOM 627 N N . LEU A 1 82 ? 10.242 13.875 9.289 1 87.5 82 LEU A N 1
ATOM 628 C CA . LEU A 1 82 ? 9.484 12.852 9.992 1 87.5 82 LEU A CA 1
ATOM 629 C C . LEU A 1 82 ? 8.539 12.125 9.047 1 87.5 82 LEU A C 1
ATOM 631 O O . LEU A 1 82 ? 8.367 10.914 9.148 1 87.5 82 LEU A O 1
ATOM 635 N N . MET A 1 83 ? 7.914 12.844 8.148 1 89 83 MET A N 1
ATOM 636 C CA . MET A 1 83 ? 6.988 12.25 7.188 1 89 83 MET A CA 1
ATOM 637 C C . MET A 1 83 ? 7.699 11.234 6.301 1 89 83 MET A C 1
ATOM 639 O O . MET A 1 83 ? 7.078 10.297 5.801 1 89 83 MET A O 1
ATOM 643 N N . GLN A 1 84 ? 8.992 11.367 6.211 1 86.44 84 GLN A N 1
ATOM 644 C CA . GLN A 1 84 ? 9.773 10.445 5.387 1 86.44 84 GLN A CA 1
ATOM 645 C C . GLN A 1 84 ? 9.977 9.109 6.102 1 86.44 84 GLN A C 1
ATOM 647 O O . GLN A 1 84 ? 10.312 8.109 5.465 1 86.44 84 GLN A O 1
ATOM 652 N N . SER A 1 85 ? 9.742 9.117 7.41 1 82.44 85 SER A N 1
ATOM 653 C CA . SER A 1 85 ? 9.961 7.91 8.195 1 82.44 85 SER A CA 1
ATOM 654 C C . SER A 1 85 ? 8.688 7.086 8.312 1 82.44 85 SER A C 1
ATOM 656 O O . SER A 1 85 ? 8.711 5.961 8.812 1 82.44 85 SER A O 1
ATOM 658 N N . GLY A 1 86 ? 7.629 7.582 7.844 1 89.94 86 GLY A N 1
ATOM 659 C CA . GLY A 1 86 ? 6.344 6.906 7.895 1 89.94 86 GLY A CA 1
ATOM 660 C C . GLY A 1 86 ? 5.617 6.895 6.562 1 89.94 86 GLY A C 1
ATOM 661 O O . GLY A 1 86 ? 6.254 6.922 5.504 1 89.94 86 GLY A O 1
ATOM 662 N N . LYS A 1 87 ? 4.312 6.688 6.652 1 92.88 87 LYS A N 1
ATOM 663 C CA . LYS A 1 87 ? 3.467 6.719 5.461 1 92.88 87 LYS A CA 1
ATOM 664 C C . LYS A 1 87 ? 2.508 7.906 5.5 1 92.88 87 LYS A C 1
ATOM 666 O O . LYS A 1 87 ? 1.843 8.141 6.512 1 92.88 87 LYS A O 1
ATOM 671 N N . LYS A 1 88 ? 2.553 8.609 4.434 1 94.94 88 LYS A N 1
ATOM 672 C CA . LYS A 1 88 ? 1.629 9.734 4.301 1 94.94 88 LYS A CA 1
ATOM 673 C C . LYS A 1 88 ? 0.264 9.266 3.803 1 94.94 88 LYS A C 1
ATOM 675 O O . LYS A 1 88 ? 0.176 8.523 2.822 1 94.94 88 LYS A O 1
ATOM 680 N N . LEU A 1 89 ? -0.757 9.68 4.484 1 97.25 89 LEU A N 1
ATOM 681 C CA . LEU A 1 89 ? -2.133 9.375 4.102 1 97.25 89 LEU A CA 1
ATOM 682 C C . LEU A 1 89 ? -2.893 10.648 3.754 1 97.25 89 LEU A C 1
ATOM 684 O O . LEU A 1 89 ? -2.816 11.641 4.48 1 97.25 89 LEU A O 1
ATOM 688 N N . HIS A 1 90 ? -3.584 10.617 2.672 1 97.5 90 HIS A N 1
ATOM 689 C CA . HIS A 1 90 ? -4.551 11.656 2.338 1 97.5 90 HIS A CA 1
ATOM 690 C C . HIS A 1 90 ? -5.98 11.164 2.541 1 97.5 90 HIS A C 1
ATOM 692 O O . HIS A 1 90 ? -6.426 10.242 1.855 1 97.5 90 HIS A O 1
ATOM 698 N N . ILE A 1 91 ? -6.645 11.828 3.455 1 97.31 91 ILE A N 1
ATOM 699 C CA . ILE A 1 91 ? -7.996 11.383 3.777 1 97.31 91 ILE A CA 1
ATOM 700 C C . ILE A 1 91 ? -9.016 12.352 3.18 1 97.31 91 ILE A C 1
ATOM 702 O O . ILE A 1 91 ? -8.961 13.555 3.445 1 97.31 91 ILE A O 1
ATOM 706 N N . LEU A 1 92 ? -9.914 11.836 2.381 1 96.81 92 LEU A N 1
ATOM 707 C CA . LEU A 1 92 ? -10.945 12.641 1.731 1 96.81 92 LEU A CA 1
ATOM 708 C C . LEU A 1 92 ? -12.164 11.789 1.403 1 96.81 92 LEU A C 1
ATOM 710 O O . LEU A 1 92 ? -12.047 10.734 0.778 1 96.81 92 LEU A O 1
ATOM 714 N N . TYR A 1 93 ? -13.352 12.164 1.867 1 96.19 93 TYR A N 1
ATOM 715 C CA . TYR A 1 93 ? -14.609 11.453 1.648 1 96.19 93 TYR A CA 1
ATOM 716 C C . TYR A 1 93 ? -14.484 9.984 2.033 1 96.19 93 TYR A C 1
ATOM 718 O O . TYR A 1 93 ? -14.867 9.102 1.267 1 96.19 93 TYR A O 1
ATOM 726 N N . SER A 1 94 ? -13.828 9.758 3.094 1 95.88 94 SER A N 1
ATOM 727 C CA . SER A 1 94 ? -13.672 8.453 3.719 1 95.88 94 SER A CA 1
ATOM 728 C C . SER A 1 94 ? -12.711 7.566 2.928 1 95.88 94 SER A C 1
ATOM 730 O O . SER A 1 94 ? -12.594 6.371 3.201 1 95.88 94 SER A O 1
ATOM 732 N N . HIS A 1 95 ? -12.07 8.109 1.952 1 96.62 95 HIS A N 1
ATOM 733 C CA . HIS A 1 95 ? -10.961 7.414 1.317 1 96.62 95 HIS A CA 1
ATOM 734 C C . HIS A 1 95 ? -9.656 7.66 2.074 1 96.62 95 HIS A C 1
ATOM 736 O O . HIS A 1 95 ? -9.391 8.773 2.521 1 96.62 95 HIS A O 1
ATOM 742 N N . ILE A 1 96 ? -8.922 6.609 2.195 1 97.19 96 ILE A N 1
ATOM 743 C CA . ILE A 1 96 ? -7.539 6.715 2.646 1 97.19 96 ILE A CA 1
ATOM 744 C C . ILE A 1 96 ? -6.594 6.512 1.465 1 97.19 96 ILE A C 1
ATOM 746 O O . ILE A 1 96 ? -6.32 5.375 1.068 1 97.19 96 ILE A O 1
ATOM 750 N N . LEU A 1 97 ? -6.117 7.609 0.982 1 97.19 97 LEU A N 1
ATOM 751 C CA . LEU A 1 97 ? -5.312 7.574 -0.234 1 97.19 97 LEU A CA 1
ATOM 752 C C . LEU A 1 97 ? -3.822 7.539 0.099 1 97.19 97 LEU A C 1
ATOM 754 O O . LEU A 1 97 ? -3.334 8.375 0.866 1 97.19 97 LEU A O 1
ATOM 758 N N . VAL A 1 98 ? -3.168 6.547 -0.525 1 97 98 VAL A N 1
ATOM 759 C CA . VAL A 1 98 ? -1.732 6.383 -0.32 1 97 98 VAL A CA 1
ATOM 760 C C . VAL A 1 98 ? -1.015 6.375 -1.667 1 97 98 VAL A C 1
ATOM 762 O O . VAL A 1 98 ? -1.624 6.086 -2.701 1 97 98 VAL A O 1
ATOM 765 N N . ALA A 1 99 ? 0.285 6.73 -1.582 1 95.88 99 ALA A N 1
ATOM 766 C CA . ALA A 1 99 ? 1.094 6.688 -2.799 1 95.88 99 ALA A CA 1
ATOM 767 C C . ALA A 1 99 ? 1.211 5.262 -3.33 1 95.88 99 ALA A C 1
ATOM 769 O O . ALA A 1 99 ? 1.365 4.316 -2.555 1 95.88 99 ALA A O 1
ATOM 770 N N . SER A 1 100 ? 1.049 5.117 -4.621 1 92.94 100 SER A N 1
ATOM 771 C CA . SER A 1 100 ? 1.16 3.834 -5.309 1 92.94 100 SER A CA 1
ATOM 772 C C . SER A 1 100 ? 1.822 3.99 -6.672 1 92.94 100 SER A C 1
ATOM 774 O O . SER A 1 100 ? 1.674 5.027 -7.324 1 92.94 100 SER A O 1
ATOM 776 N N . LYS A 1 101 ? 2.57 2.969 -6.996 1 86.75 101 LYS A N 1
ATOM 777 C CA . LYS A 1 101 ? 3.15 2.977 -8.336 1 86.75 101 LYS A CA 1
ATOM 778 C C . LYS A 1 101 ? 2.189 2.371 -9.352 1 86.75 101 LYS A C 1
ATOM 780 O O . LYS A 1 101 ? 1.606 1.312 -9.117 1 86.75 101 LYS A O 1
ATOM 785 N N . SER A 1 102 ? 1.854 3.096 -10.25 1 82.06 102 SER A N 1
ATOM 786 C CA . SER A 1 102 ? 0.967 2.613 -11.305 1 82.06 102 SER A CA 1
ATOM 787 C C . SER A 1 102 ? 1.73 2.361 -12.602 1 82.06 102 SER A C 1
ATOM 789 O O . SER A 1 102 ? 2.518 3.205 -13.031 1 82.06 102 SER A O 1
ATOM 791 N N . ARG A 1 103 ? 1.625 1.17 -12.859 1 71 103 ARG A N 1
ATOM 792 C CA . ARG A 1 103 ? 2.27 0.825 -14.117 1 71 103 ARG A CA 1
ATOM 793 C C . ARG A 1 103 ? 1.305 0.984 -15.289 1 71 103 ARG A C 1
ATOM 795 O O . ARG A 1 103 ? 0.142 1.345 -15.094 1 71 103 ARG A O 1
ATOM 802 N N . GLY A 1 104 ? 1.562 0.57 -16.406 1 65.38 104 GLY A N 1
ATOM 803 C CA . GLY A 1 104 ? 1.038 0.985 -17.688 1 65.38 104 GLY A CA 1
ATOM 804 C C . GLY A 1 104 ? -0.431 0.654 -17.875 1 65.38 104 GLY A C 1
ATOM 805 O O . GLY A 1 104 ? -0.938 -0.296 -17.266 1 65.38 104 GLY A O 1
ATOM 806 N N . ARG A 1 105 ? -1.389 1.463 -18.125 1 74.94 105 ARG A N 1
ATOM 807 C CA . ARG A 1 105 ? -2.713 1.453 -18.75 1 74.94 105 ARG A CA 1
ATOM 808 C C . ARG A 1 105 ? -3.805 1.608 -17.688 1 74.94 105 ARG A C 1
ATOM 810 O O . ARG A 1 105 ? -4.922 1.113 -17.859 1 74.94 105 ARG A O 1
ATOM 817 N N . VAL A 1 106 ? -3.4 2.084 -16.594 1 85.69 106 VAL A N 1
ATOM 818 C CA . VAL A 1 106 ? -4.422 2.316 -15.57 1 85.69 106 VAL A CA 1
ATOM 819 C C . VAL A 1 106 ? -5.129 3.641 -15.844 1 85.69 106 VAL A C 1
ATOM 821 O O . VAL A 1 106 ? -4.488 4.629 -16.219 1 85.69 106 VAL A O 1
ATOM 824 N N . ILE A 1 107 ? -6.402 3.576 -15.695 1 90.19 107 ILE A N 1
ATOM 825 C CA . ILE A 1 107 ? -7.223 4.762 -15.938 1 90.19 107 ILE A CA 1
ATOM 826 C C . ILE A 1 107 ? -7.566 5.43 -14.609 1 90.19 107 ILE A C 1
ATOM 828 O O . ILE A 1 107 ? -7.984 4.758 -13.656 1 90.19 107 ILE A O 1
ATOM 832 N N . CYS A 1 108 ? -7.316 6.664 -14.57 1 93.62 108 CYS A N 1
ATOM 833 C CA . CYS A 1 108 ? -7.641 7.457 -13.391 1 93.62 108 CYS A CA 1
ATOM 834 C C . CYS A 1 108 ? -9.141 7.441 -13.117 1 93.62 108 CYS A C 1
ATOM 836 O O . CYS A 1 108 ? -9.938 7.773 -13.992 1 93.62 108 CYS A O 1
ATOM 838 N N . SER A 1 109 ? -9.586 7.258 -11.945 1 93.88 109 SER A N 1
ATOM 839 C CA . SER A 1 109 ? -11 7.156 -11.578 1 93.88 109 SER A CA 1
ATOM 840 C C . SER A 1 109 ? -11.656 8.531 -11.523 1 93.88 109 SER A C 1
ATOM 842 O O . SER A 1 109 ? -12.883 8.641 -11.484 1 93.88 109 SER A O 1
ATOM 844 N N . VAL A 1 110 ? -10.867 9.5 -11.555 1 95 110 VAL A N 1
ATOM 845 C CA . VAL A 1 110 ? -11.398 10.844 -11.383 1 95 110 VAL A CA 1
ATOM 846 C C . VAL A 1 110 ? -11.539 11.523 -12.742 1 95 110 VAL A C 1
ATOM 848 O O . VAL A 1 110 ? -12.625 11.984 -13.109 1 95 110 VAL A O 1
ATOM 851 N N . CYS A 1 111 ? -10.453 11.547 -13.523 1 94.56 111 CYS A N 1
ATOM 852 C CA . CYS A 1 111 ? -10.469 12.305 -14.766 1 94.56 111 CYS A CA 1
ATOM 853 C C . CYS A 1 111 ? -10.641 11.375 -15.969 1 94.56 111 CYS A C 1
ATOM 855 O O . CYS A 1 111 ? -10.789 11.836 -17.094 1 94.56 111 CYS A O 1
ATOM 857 N N . ASN A 1 112 ? -10.469 10.07 -15.781 1 92.94 112 ASN A N 1
ATOM 858 C CA . ASN A 1 112 ? -10.672 9.031 -16.781 1 92.94 112 ASN A CA 1
ATOM 859 C C . ASN A 1 112 ? -9.594 9.062 -17.859 1 92.94 112 ASN A C 1
ATOM 861 O O . ASN A 1 112 ? -9.828 8.672 -19 1 92.94 112 ASN A O 1
ATOM 865 N N . LYS A 1 113 ? -8.469 9.594 -17.547 1 91.12 113 LYS A N 1
ATOM 866 C CA . LYS A 1 113 ? -7.289 9.555 -18.406 1 91.12 113 LYS A CA 1
ATOM 867 C C . LYS A 1 113 ? -6.262 8.562 -17.875 1 91.12 113 LYS A C 1
ATOM 869 O O . LYS A 1 113 ? -6.277 8.219 -16.688 1 91.12 113 LYS A O 1
ATOM 874 N N . ARG A 1 114 ? -5.426 8.164 -18.703 1 88.69 114 ARG A N 1
ATOM 875 C CA . ARG A 1 114 ? -4.383 7.223 -18.312 1 88.69 114 ARG A CA 1
ATOM 876 C C . ARG A 1 114 ? -3.414 7.855 -17.328 1 88.69 114 ARG A C 1
ATOM 878 O O . ARG A 1 114 ? -3.039 9.023 -17.469 1 88.69 114 ARG A O 1
ATOM 885 N N . ILE A 1 115 ? -3.025 7.293 -16.266 1 88.31 115 ILE A N 1
ATOM 886 C CA . ILE A 1 115 ? -2.1 7.793 -15.25 1 88.31 115 ILE A CA 1
ATOM 887 C C . ILE A 1 115 ? -0.663 7.633 -15.742 1 88.31 115 ILE A C 1
ATOM 889 O O . ILE A 1 115 ? 0.168 8.523 -15.555 1 88.31 115 ILE A O 1
ATOM 893 N N . GLY A 1 116 ? -0.271 6.742 -16.484 1 79.88 116 GLY A N 1
ATOM 894 C CA . GLY A 1 116 ? 1.079 6.543 -16.984 1 79.88 116 GLY A CA 1
ATOM 895 C C . GLY A 1 116 ? 1.13 6.289 -18.484 1 79.88 116 GLY A C 1
ATOM 896 O O . GLY A 1 116 ? 0.089 6.164 -19.125 1 79.88 116 GLY A O 1
ATOM 897 N N . GLY A 1 117 ? 2.414 6.527 -18.875 1 72.38 117 GLY A N 1
ATOM 898 C CA . GLY A 1 117 ? 2.637 6.242 -20.281 1 72.38 117 GLY A CA 1
ATOM 899 C C . GLY A 1 117 ? 2.912 4.773 -20.562 1 72.38 117 GLY A C 1
ATOM 900 O O . GLY A 1 117 ? 2.883 3.949 -19.641 1 72.38 117 GLY A O 1
ATOM 901 N N . ASN A 1 118 ? 3.025 4.434 -21.828 1 66.56 118 ASN A N 1
ATOM 902 C CA . ASN A 1 118 ? 3.232 3.066 -22.281 1 66.56 118 ASN A CA 1
ATOM 903 C C . ASN A 1 118 ? 4.48 2.447 -21.656 1 66.56 118 ASN A C 1
ATOM 905 O O . ASN A 1 118 ? 4.52 1.245 -21.391 1 66.56 118 ASN A O 1
ATOM 909 N N . PHE A 1 119 ? 5.316 3.252 -21.344 1 68.31 119 PHE A N 1
ATOM 910 C CA . PHE A 1 119 ? 6.582 2.66 -20.938 1 68.31 119 PHE A CA 1
ATOM 911 C C . PHE A 1 119 ? 7.074 3.281 -19.641 1 68.31 119 PHE A C 1
ATOM 913 O O . PHE A 1 119 ? 8.266 3.229 -19.328 1 68.31 119 PHE A O 1
ATOM 920 N N . SER A 1 120 ? 6.191 3.814 -18.922 1 74.75 120 SER A N 1
ATOM 921 C CA . SER A 1 120 ? 6.719 4.473 -17.734 1 74.75 120 SER A CA 1
ATOM 922 C C . SER A 1 120 ? 5.758 4.332 -16.562 1 74.75 120 SER A C 1
ATOM 924 O O . SER A 1 120 ? 4.539 4.344 -16.734 1 74.75 120 SER A O 1
ATOM 926 N N . THR A 1 121 ? 6.383 4.066 -15.438 1 80.12 121 THR A N 1
ATOM 927 C CA . THR A 1 121 ? 5.645 4.051 -14.188 1 80.12 121 THR A CA 1
ATOM 928 C C . THR A 1 121 ? 5.508 5.461 -13.617 1 80.12 121 THR A C 1
ATOM 930 O O . THR A 1 121 ? 6.418 6.281 -13.758 1 80.12 121 THR A O 1
ATOM 933 N N . ARG A 1 122 ? 4.273 5.699 -13.188 1 88.94 122 ARG A N 1
ATOM 934 C CA . ARG A 1 122 ? 4.039 6.984 -12.539 1 88.94 122 ARG A CA 1
ATOM 935 C C . ARG A 1 122 ? 3.477 6.797 -11.141 1 88.94 122 ARG A C 1
ATOM 937 O O . ARG A 1 122 ? 2.82 5.793 -10.859 1 88.94 122 ARG A O 1
ATOM 944 N N . GLN A 1 123 ? 3.814 7.809 -10.359 1 92.62 123 GLN A N 1
ATOM 945 C CA . GLN A 1 123 ? 3.236 7.805 -9.016 1 92.62 123 GLN A CA 1
ATOM 946 C C . GLN A 1 123 ? 1.761 8.188 -9.055 1 92.62 123 GLN A C 1
ATOM 948 O O . GLN A 1 123 ? 1.369 9.102 -9.781 1 92.62 123 GLN A O 1
ATOM 953 N N . ALA A 1 124 ? 0.949 7.438 -8.391 1 95.5 124 ALA A N 1
ATOM 954 C CA . ALA A 1 124 ? -0.492 7.637 -8.258 1 95.5 124 ALA A CA 1
ATOM 955 C C . ALA A 1 124 ? -0.921 7.574 -6.797 1 95.5 124 ALA A C 1
ATOM 957 O O . ALA A 1 124 ? -0.087 7.402 -5.906 1 95.5 124 ALA A O 1
ATOM 958 N N . TYR A 1 125 ? -2.143 7.891 -6.629 1 96.69 125 TYR A N 1
ATOM 959 C CA . TYR A 1 125 ? -2.754 7.629 -5.328 1 96.69 125 TYR A CA 1
ATOM 960 C C . TYR A 1 125 ? -3.809 6.535 -5.434 1 96.69 125 TYR A C 1
ATOM 962 O O . TYR A 1 125 ? -4.57 6.484 -6.402 1 96.69 125 TYR A O 1
ATOM 970 N N . GLN A 1 126 ? -3.799 5.727 -4.441 1 95.56 126 GLN A N 1
ATOM 971 C CA . GLN A 1 126 ? -4.75 4.621 -4.391 1 95.56 126 GLN A CA 1
ATOM 972 C C . GLN A 1 126 ? -5.395 4.512 -3.01 1 95.56 126 GLN A C 1
ATOM 974 O O . GLN A 1 126 ? -4.711 4.629 -1.989 1 95.56 126 GLN A O 1
ATOM 979 N N . CYS A 1 127 ? -6.672 4.316 -3.023 1 96.25 127 CYS A N 1
ATOM 980 C CA . CYS A 1 127 ? -7.375 4.133 -1.759 1 96.25 127 CYS A CA 1
ATOM 981 C C . CYS A 1 127 ? -7.035 2.785 -1.135 1 96.25 127 CYS A C 1
ATOM 983 O O . CYS A 1 127 ? -6.984 1.77 -1.831 1 96.25 127 CYS A O 1
ATOM 985 N N . ARG A 1 128 ? -6.926 2.748 0.097 1 94.81 128 ARG A N 1
ATOM 986 C CA . ARG A 1 128 ? -6.609 1.521 0.821 1 94.81 128 ARG A CA 1
ATOM 987 C C . ARG A 1 128 ? -7.797 0.564 0.826 1 94.81 128 ARG A C 1
ATOM 989 O O . ARG A 1 128 ? -7.617 -0.655 0.864 1 94.81 128 ARG A O 1
ATOM 996 N N . ASP A 1 129 ? -8.984 1.12 0.728 1 93.19 129 ASP A N 1
ATOM 997 C CA . ASP A 1 129 ? -10.172 0.3 0.962 1 93.19 129 ASP A CA 1
ATOM 998 C C . ASP A 1 129 ? -10.844 -0.076 -0.353 1 93.19 129 ASP A C 1
ATOM 1000 O O . ASP A 1 129 ? -10.867 -1.247 -0.736 1 93.19 129 ASP A O 1
ATOM 1004 N N . CYS A 1 130 ? -11.281 0.824 -1.069 1 92 130 CYS A N 1
ATOM 1005 C CA . CYS A 1 130 ? -12.047 0.523 -2.27 1 92 130 CYS A CA 1
ATOM 1006 C C . CYS A 1 130 ? -11.133 0.323 -3.471 1 92 130 CYS A C 1
ATOM 1008 O O . CYS A 1 130 ? -11.578 -0.13 -4.527 1 92 130 CYS A O 1
ATOM 1010 N N . ARG A 1 131 ? -9.922 0.792 -3.4 1 93.38 131 ARG A N 1
ATOM 1011 C CA . ARG A 1 131 ? -8.82 0.535 -4.328 1 93.38 131 ARG A CA 1
ATOM 1012 C C . ARG A 1 131 ? -8.961 1.384 -5.586 1 93.38 131 ARG A C 1
ATOM 1014 O O . ARG A 1 131 ? -8.336 1.091 -6.609 1 93.38 131 ARG A O 1
ATOM 1021 N N . ILE A 1 132 ? -9.828 2.381 -5.527 1 93.81 132 ILE A N 1
ATOM 1022 C CA . ILE A 1 132 ? -9.781 3.318 -6.645 1 93.81 132 ILE A CA 1
ATOM 1023 C C . ILE A 1 132 ? -8.375 3.906 -6.77 1 93.81 132 ILE A C 1
ATOM 1025 O O . ILE A 1 132 ? -7.637 3.975 -5.785 1 93.81 132 ILE A O 1
ATOM 1029 N N . ILE A 1 133 ? -8.016 4.309 -7.969 1 94.75 133 ILE A N 1
ATOM 1030 C CA . ILE A 1 133 ? -6.695 4.871 -8.219 1 94.75 133 ILE A CA 1
ATOM 1031 C C . ILE A 1 133 ? -6.824 6.152 -9.039 1 94.75 133 ILE A C 1
ATOM 1033 O O . ILE A 1 133 ? -7.707 6.262 -9.891 1 94.75 133 ILE A O 1
ATOM 1037 N N . CYS A 1 134 ? -5.98 7.148 -8.68 1 95.19 134 CYS A N 1
ATOM 1038 C CA . CYS A 1 134 ? -6.043 8.406 -9.414 1 95.19 134 CYS A CA 1
ATOM 1039 C C . CYS A 1 134 ? -4.668 9.062 -9.5 1 95.19 134 CYS A C 1
ATOM 1041 O O . CYS A 1 134 ? -3.715 8.586 -8.875 1 95.19 134 CYS A O 1
ATOM 1043 N N . HIS A 1 135 ? -4.629 10.016 -10.336 1 94.94 135 HIS A N 1
ATOM 1044 C CA . HIS A 1 135 ? -3.432 10.844 -10.398 1 94.94 135 HIS A CA 1
ATOM 1045 C C . HIS A 1 135 ? -3.166 11.531 -9.062 1 94.94 135 HIS A C 1
ATOM 1047 O O . HIS A 1 135 ? -4.098 11.82 -8.312 1 94.94 135 HIS A O 1
ATOM 1053 N N . LYS A 1 136 ? -1.915 11.828 -8.898 1 95.5 136 LYS A N 1
ATOM 1054 C CA . LYS A 1 136 ? -1.545 12.609 -7.719 1 95.5 136 LYS A CA 1
ATOM 1055 C C . LYS A 1 136 ? -2.305 13.93 -7.676 1 95.5 136 LYS A C 1
ATOM 1057 O O . LYS A 1 136 ? -2.768 14.352 -6.613 1 95.5 136 LYS A O 1
ATOM 1062 N N . ASN A 1 137 ? -2.514 14.555 -8.828 1 94.62 137 ASN A N 1
ATOM 1063 C CA . ASN A 1 137 ? -3.166 15.859 -8.891 1 94.62 137 ASN A CA 1
ATOM 1064 C C . ASN A 1 137 ? -4.688 15.727 -8.906 1 94.62 137 ASN A C 1
ATOM 1066 O O . ASN A 1 137 ? -5.402 16.703 -8.664 1 94.62 137 ASN A O 1
ATOM 1070 N N . CYS A 1 138 ? -5.207 14.641 -9.094 1 96.56 138 CYS A N 1
ATOM 1071 C CA . CYS A 1 138 ? -6.648 14.438 -9.211 1 96.56 138 CYS A CA 1
ATOM 1072 C C . CYS A 1 138 ? -7.258 14.078 -7.863 1 96.56 138 CYS A C 1
ATOM 1074 O O . CYS A 1 138 ? -8.477 14.164 -7.684 1 96.56 138 CYS A O 1
ATOM 1076 N N . HIS A 1 139 ? -6.395 13.656 -6.918 1 96.62 139 HIS A N 1
ATOM 1077 C CA . HIS A 1 139 ? -6.945 13.078 -5.695 1 96.62 139 HIS A CA 1
ATOM 1078 C C . HIS A 1 139 ? -7.809 14.094 -4.953 1 96.62 139 HIS A C 1
ATOM 1080 O O . HIS A 1 139 ? -8.781 13.727 -4.289 1 96.62 139 HIS A O 1
ATOM 1086 N N . GLN A 1 140 ? -7.559 15.391 -5.113 1 96.19 140 GLN A N 1
ATOM 1087 C CA . GLN A 1 140 ? -8.281 16.453 -4.418 1 96.19 140 GLN A CA 1
ATOM 1088 C C . GLN A 1 140 ? -9.656 16.672 -5.039 1 96.19 140 GLN A C 1
ATOM 1090 O O . GLN A 1 140 ? -10.508 17.344 -4.449 1 96.19 140 GLN A O 1
ATOM 1095 N N . GLN A 1 141 ? -9.836 16.078 -6.168 1 96.88 141 GLN A N 1
ATOM 1096 C CA . GLN A 1 141 ? -11.086 16.312 -6.895 1 96.88 141 GLN A CA 1
ATOM 1097 C C . GLN A 1 141 ? -12.102 15.211 -6.602 1 96.88 141 GLN A C 1
ATOM 1099 O O . GLN A 1 141 ? -13.227 15.258 -7.098 1 96.88 141 GLN A O 1
ATOM 1104 N N . ILE A 1 142 ? -11.734 14.305 -5.844 1 96.81 142 ILE A N 1
ATOM 1105 C CA . ILE A 1 142 ? -12.68 13.266 -5.449 1 96.81 142 ILE A CA 1
ATOM 1106 C C . ILE A 1 142 ? -13.828 13.891 -4.656 1 96.81 142 ILE A C 1
ATOM 1108 O O . ILE A 1 142 ? -13.602 14.672 -3.732 1 96.81 142 ILE A O 1
ATOM 1112 N N . ASP A 1 143 ? -15.133 13.5 -4.984 1 96.38 143 ASP A N 1
ATOM 1113 C CA . ASP A 1 143 ? -16.281 14.094 -4.305 1 96.38 143 ASP A CA 1
ATOM 1114 C C . ASP A 1 143 ? -17.328 13.039 -3.967 1 96.38 143 ASP A C 1
ATOM 1116 O O . ASP A 1 143 ? -18.5 13.367 -3.76 1 96.38 143 ASP A O 1
ATOM 1120 N N . TRP A 1 144 ? -16.969 11.781 -4.031 1 95.88 144 TRP A N 1
ATOM 1121 C CA . TRP A 1 144 ? -17.859 10.688 -3.631 1 95.88 144 TRP A CA 1
ATOM 1122 C C . TRP A 1 144 ? -17.25 9.898 -2.471 1 95.88 144 TRP A C 1
ATOM 1124 O O . TRP A 1 144 ? -16.031 9.883 -2.297 1 95.88 144 TRP A O 1
ATOM 1134 N N . LYS A 1 145 ? -18.078 9.32 -1.77 1 95.88 145 LYS A N 1
ATOM 1135 C CA . LYS A 1 145 ? -17.672 8.594 -0.57 1 95.88 145 LYS A CA 1
ATOM 1136 C C . LYS A 1 145 ? -17.094 7.23 -0.922 1 95.88 145 LYS A C 1
ATOM 1138 O O . LYS A 1 145 ? -17.578 6.562 -1.839 1 95.88 145 LYS A O 1
ATOM 1143 N N . CYS A 1 146 ? -16.094 6.793 -0.114 1 95.25 146 CYS A N 1
ATOM 1144 C CA . CYS A 1 146 ? -15.531 5.449 -0.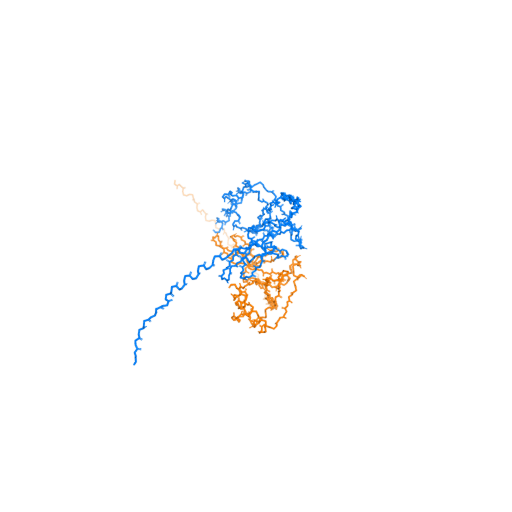246 1 95.25 146 CYS A CA 1
ATOM 1145 C C . CYS A 1 146 ? -16.609 4.395 -0.001 1 95.25 146 CYS A C 1
ATOM 1147 O O . CYS A 1 146 ? -17.328 4.453 0.998 1 95.25 146 CYS A O 1
ATOM 1149 N N . GLU A 1 147 ? -16.703 3.414 -0.815 1 90.44 147 GLU A N 1
ATOM 1150 C CA . GLU A 1 147 ? -17.703 2.365 -0.716 1 90.44 147 GLU A CA 1
ATOM 1151 C C . GLU A 1 147 ? -17.359 1.362 0.38 1 90.44 147 GLU A C 1
ATOM 1153 O O . GLU A 1 147 ? -18.219 0.609 0.838 1 90.44 147 GLU A O 1
ATOM 1158 N N . ASN A 1 148 ? -16.094 1.218 0.714 1 83.88 148 ASN A N 1
ATOM 1159 C CA . ASN A 1 148 ? -15.578 0.356 1.775 1 83.88 148 ASN A CA 1
ATOM 1160 C C . ASN A 1 148 ? -14.805 1.153 2.818 1 83.88 148 ASN A C 1
ATOM 1162 O O . ASN A 1 148 ? -13.586 1.321 2.701 1 83.88 148 ASN A O 1
ATOM 1166 N N . SER A 1 149 ? -15.43 1.659 3.848 1 82.12 149 SER A N 1
ATOM 1167 C CA . SER A 1 149 ? -14.797 2.582 4.781 1 82.12 149 SER A CA 1
ATOM 1168 C C . SER A 1 149 ? -14.406 1.877 6.078 1 82.12 149 SER A C 1
ATOM 1170 O O . SER A 1 149 ? -14.516 2.455 7.16 1 82.12 149 SER A O 1
ATOM 1172 N N . THR A 1 150 ? -13.961 0.695 5.902 1 83.19 150 THR A N 1
ATOM 1173 C CA . THR A 1 150 ? -13.648 -0.082 7.098 1 83.19 150 THR A CA 1
ATOM 1174 C C . THR A 1 150 ? -12.398 0.45 7.781 1 83.19 150 THR A C 1
ATOM 1176 O O . THR A 1 150 ? -12.359 0.595 9 1 83.19 150 THR A O 1
ATOM 1179 N N . SER A 1 151 ? -11.398 0.799 7.02 1 86.81 151 SER A N 1
ATOM 1180 C CA . SER A 1 151 ? -10.133 1.239 7.594 1 86.81 151 SER A CA 1
ATOM 1181 C C . SER A 1 151 ? -10.273 2.604 8.266 1 86.81 151 SER A C 1
ATOM 1183 O O . SER A 1 151 ? -9.727 2.832 9.344 1 86.81 151 SER A O 1
ATOM 1185 N N . ILE A 1 152 ? -11.039 3.477 7.668 1 82.25 152 ILE A N 1
ATOM 1186 C CA . ILE A 1 152 ? -11.156 4.832 8.195 1 82.25 152 ILE A CA 1
ATOM 1187 C C . ILE A 1 152 ? -11.914 4.805 9.523 1 82.25 152 ILE A C 1
ATOM 1189 O O . ILE A 1 152 ? -11.625 5.594 10.422 1 82.25 152 ILE A O 1
ATOM 1193 N N . SER A 1 153 ? -12.844 3.896 9.594 1 84.44 153 SER A N 1
ATOM 1194 C CA . SER A 1 153 ? -13.648 3.805 10.805 1 84.44 153 SER A CA 1
ATOM 1195 C C . SER A 1 153 ? -12.805 3.357 11.992 1 84.44 153 SER A C 1
ATOM 1197 O O . SER A 1 153 ? -13.117 3.678 13.141 1 84.44 153 SER A O 1
ATOM 1199 N N . ASN A 1 154 ? -11.711 2.725 11.711 1 83.38 154 ASN A N 1
ATOM 1200 C CA . ASN A 1 154 ? -10.859 2.199 12.773 1 83.38 154 ASN A CA 1
ATOM 1201 C C . ASN A 1 154 ? -9.609 3.059 12.969 1 83.38 154 ASN A C 1
ATOM 1203 O O . ASN A 1 154 ? -8.773 2.762 13.82 1 83.38 154 ASN A O 1
ATOM 1207 N N . LEU A 1 155 ? -9.539 4.078 12.18 1 89.31 155 LEU A N 1
ATOM 1208 C CA . LEU A 1 155 ? -8.367 4.938 12.234 1 89.31 155 LEU A CA 1
ATOM 1209 C C . LEU A 1 155 ? -8.523 6.02 13.297 1 89.31 155 LEU A C 1
ATOM 1211 O O . LEU A 1 155 ? -9.414 6.871 13.195 1 89.31 155 LEU A O 1
ATOM 1215 N N . LEU A 1 156 ? -7.836 5.906 14.398 1 91.19 156 LEU A N 1
ATOM 1216 C CA . LEU A 1 156 ? -7.816 6.938 15.43 1 91.19 156 LEU A CA 1
ATOM 1217 C C . LEU A 1 156 ? -6.73 7.969 15.148 1 91.19 156 LEU A C 1
ATOM 1219 O O . LEU A 1 156 ? -5.562 7.746 15.477 1 91.19 156 LEU A O 1
ATOM 1223 N N . VAL A 1 157 ? -7.141 9.055 14.602 1 95.38 157 VAL A N 1
ATOM 1224 C CA . VAL A 1 157 ? -6.188 10.102 14.25 1 95.38 157 VAL A CA 1
ATOM 1225 C C . VAL A 1 157 ? -5.98 11.031 15.445 1 95.38 157 VAL A C 1
ATOM 1227 O O . VAL A 1 157 ? -6.941 11.57 16 1 95.38 157 VAL A O 1
ATOM 1230 N N . GLU A 1 158 ? -4.75 11.219 15.812 1 95 158 GLU A N 1
ATOM 1231 C CA . GLU A 1 158 ? -4.41 12.062 16.953 1 95 158 GLU A CA 1
ATOM 1232 C C . GLU A 1 158 ? -3.99 13.461 16.484 1 95 158 GLU A C 1
ATOM 1234 O O . GLU A 1 158 ? -3.303 13.602 15.477 1 95 158 GLU A O 1
ATOM 1239 N N . GLU A 1 159 ? -4.48 14.398 17.156 1 95.5 159 GLU A N 1
ATOM 1240 C CA . GLU A 1 159 ? -3.961 15.758 17.031 1 95.5 159 GLU A CA 1
ATOM 1241 C C . GLU A 1 159 ? -2.914 16.047 18.109 1 95.5 159 GLU A C 1
ATOM 1243 O O . GLU A 1 159 ? -3.18 15.891 19.297 1 95.5 159 GLU A O 1
ATOM 1248 N N . VAL A 1 160 ? -1.795 16.469 17.625 1 94.38 160 VAL A N 1
ATOM 1249 C CA . VAL A 1 160 ? -0.714 16.672 18.594 1 94.38 160 VAL A CA 1
ATOM 1250 C C . VAL A 1 160 ? -0.166 18.078 18.453 1 94.38 160 VAL A C 1
ATOM 1252 O O . VAL A 1 160 ? -0.435 18.766 17.469 1 94.38 160 VAL A O 1
ATOM 1255 N N . ASP A 1 161 ? 0.426 18.5 19.609 1 94.62 161 ASP A N 1
ATOM 1256 C CA . ASP A 1 161 ? 1.28 19.672 19.516 1 94.62 161 ASP A CA 1
ATOM 1257 C C . ASP A 1 161 ? 2.604 19.344 18.844 1 94.62 161 ASP A C 1
ATOM 1259 O O . ASP A 1 161 ? 3.504 18.781 19.469 1 94.62 161 ASP A O 1
ATOM 1263 N N . TRP A 1 162 ? 2.744 19.719 17.609 1 92.5 162 TRP A N 1
ATOM 1264 C CA . TRP A 1 162 ? 3.857 19.281 16.781 1 92.5 162 TRP A CA 1
ATOM 1265 C C . TRP A 1 162 ? 5.184 19.812 17.312 1 92.5 162 TRP A C 1
ATOM 1267 O O . TRP A 1 162 ? 6.223 19.156 17.172 1 92.5 162 TRP A O 1
ATOM 1277 N N . ALA A 1 163 ? 5.219 20.969 17.875 1 89.88 163 ALA A N 1
ATOM 1278 C CA . ALA A 1 163 ? 6.441 21.484 18.484 1 89.88 163 ALA A CA 1
ATOM 1279 C C . ALA A 1 163 ? 6.945 20.578 19.594 1 89.88 163 ALA A C 1
ATOM 1281 O O . ALA A 1 163 ? 8.125 20.219 19.625 1 89.88 163 ALA A O 1
ATOM 1282 N N . GLU A 1 164 ? 6.051 20.219 20.422 1 90.94 164 GLU A N 1
ATOM 1283 C CA . GLU A 1 164 ? 6.41 19.328 21.516 1 90.94 164 GLU A CA 1
ATOM 1284 C C . GLU A 1 164 ? 6.715 17.922 21.016 1 90.94 164 GLU A C 1
ATOM 1286 O O . GLU A 1 164 ? 7.664 17.281 21.469 1 90.94 164 GLU A O 1
ATOM 1291 N N . PHE A 1 165 ? 5.914 17.5 20.141 1 90.94 165 PHE A N 1
ATOM 1292 C CA . PHE A 1 165 ? 6.055 16.156 19.562 1 90.94 165 PHE A CA 1
ATOM 1293 C C . PHE A 1 165 ? 7.434 15.984 18.938 1 90.94 165 PHE A C 1
ATOM 1295 O O . PHE A 1 165 ? 8.109 14.984 19.188 1 90.94 165 PHE A O 1
ATOM 1302 N N . LEU A 1 166 ? 7.887 16.891 18.219 1 88.56 166 LEU A N 1
ATOM 1303 C CA . LEU A 1 166 ? 9.156 16.828 17.516 1 88.56 166 LEU A CA 1
ATOM 1304 C C . LEU A 1 166 ? 10.328 16.891 18.484 1 88.56 166 LEU A C 1
ATOM 1306 O O . LEU A 1 166 ? 11.375 16.281 18.234 1 88.56 166 LEU A O 1
ATOM 1310 N N . ARG A 1 167 ? 10.164 17.625 19.516 1 85 167 ARG A N 1
ATOM 1311 C CA . ARG A 1 167 ? 11.203 17.703 20.547 1 85 167 ARG A CA 1
ATOM 1312 C C . ARG A 1 167 ? 11.461 16.328 21.156 1 85 167 ARG A C 1
ATOM 1314 O O . ARG A 1 167 ? 12.609 15.938 21.359 1 85 167 ARG A O 1
ATOM 1321 N N . HIS A 1 168 ? 10.391 15.617 21.344 1 82.06 168 HIS A N 1
ATOM 1322 C CA . HIS A 1 168 ? 10.5 14.297 21.969 1 82.06 168 HIS A CA 1
ATOM 1323 C C . HIS A 1 168 ? 10.93 13.25 20.953 1 82.06 168 HIS A C 1
ATOM 1325 O O . HIS A 1 168 ? 11.703 12.344 21.281 1 82.06 168 HIS A O 1
ATOM 1331 N N . HIS A 1 169 ? 10.422 13.281 19.766 1 73.75 169 HIS A N 1
ATOM 1332 C CA . HIS A 1 169 ? 10.75 12.328 18.719 1 73.75 169 HIS A CA 1
ATOM 1333 C C . HIS A 1 169 ? 12.219 12.445 18.297 1 73.75 169 HIS A C 1
ATOM 1335 O O . HIS A 1 169 ? 12.891 11.438 18.094 1 73.75 169 HIS A O 1
ATOM 1341 N N . GLN A 1 170 ? 12.68 13.633 18.062 1 60.38 170 GLN A N 1
ATOM 1342 C CA . GLN A 1 170 ? 14.086 13.867 17.75 1 60.38 170 GLN A CA 1
ATOM 1343 C C . GLN A 1 170 ? 14.992 13.305 18.828 1 60.38 170 GLN A C 1
ATOM 1345 O O . GLN A 1 170 ? 16.031 12.719 18.531 1 60.38 170 GLN A O 1
ATOM 1350 N N . LEU A 1 171 ? 14.477 13.469 19.922 1 55.94 171 LEU A N 1
ATOM 1351 C CA . LEU A 1 171 ? 15.25 12.953 21.047 1 55.94 171 LEU A CA 1
ATOM 1352 C C . LEU A 1 171 ? 15.312 11.43 21.016 1 55.94 171 LEU A C 1
ATOM 1354 O O . LEU A 1 171 ? 16.359 10.844 21.297 1 55.94 171 LEU A O 1
ATOM 1358 N N . ARG A 1 172 ? 14.305 10.844 20.656 1 57.59 172 ARG A N 1
ATOM 1359 C CA . ARG A 1 172 ? 14.281 9.391 20.578 1 57.59 172 ARG A CA 1
ATOM 1360 C C . ARG A 1 172 ? 15.164 8.883 19.453 1 57.59 172 ARG A C 1
ATOM 1362 O O . ARG A 1 172 ? 15.844 7.867 19.594 1 57.59 172 ARG A O 1
ATOM 1369 N N . GLU A 1 173 ? 15.125 9.562 18.359 1 58.88 173 GLU A N 1
ATOM 1370 C CA . GLU A 1 173 ? 15.984 9.195 17.234 1 58.88 173 GLU A CA 1
ATOM 1371 C C . GLU A 1 173 ? 17.453 9.25 17.625 1 58.88 173 GLU A C 1
ATOM 1373 O O . GLU A 1 173 ? 18.234 8.375 17.25 1 58.88 173 GLU A O 1
ATOM 1378 N N . PHE A 1 174 ? 17.703 10.227 18.406 1 51.03 174 PHE A N 1
ATOM 1379 C CA . PHE A 1 174 ? 19.062 10.383 18.875 1 51.03 174 PHE A CA 1
ATOM 1380 C C . PHE A 1 174 ? 19.422 9.289 19.875 1 51.03 174 PHE A C 1
ATOM 1382 O O . PHE A 1 174 ? 20.531 8.758 19.859 1 51.03 174 PHE A O 1
ATOM 1389 N N . ILE A 1 175 ? 18.594 8.961 20.672 1 50.72 175 ILE A N 1
ATOM 1390 C CA . ILE A 1 175 ? 18.844 7.945 21.688 1 50.72 175 ILE A CA 1
ATOM 1391 C C . ILE A 1 175 ? 18.938 6.57 21.031 1 50.72 175 ILE A C 1
ATOM 1393 O O . ILE A 1 175 ? 19.781 5.754 21.375 1 50.72 175 ILE A O 1
ATOM 1397 N N . SER A 1 176 ? 18.047 6.375 20.141 1 52.78 176 SER A N 1
ATOM 1398 C CA . SER A 1 176 ? 18.031 5.074 19.469 1 52.78 176 SER A CA 1
ATOM 1399 C C . SER A 1 176 ? 19.266 4.879 18.609 1 52.78 176 SER A C 1
ATOM 1401 O O . SER A 1 176 ? 19.797 3.771 18.516 1 52.78 176 SER A O 1
ATOM 1403 N N . VAL A 1 177 ? 19.656 5.91 17.953 1 50.94 177 VAL A N 1
ATOM 1404 C CA . VAL A 1 177 ? 20.891 5.844 17.172 1 50.94 177 VAL A CA 1
ATOM 1405 C C . VAL A 1 177 ? 22.078 5.664 18.109 1 50.94 177 VAL A C 1
ATOM 1407 O O . VAL A 1 177 ? 23.047 4.977 17.781 1 50.94 177 VAL A O 1
ATOM 1410 N N . GLY A 1 178 ? 21.906 6.309 19.141 1 46.22 178 GLY A N 1
ATOM 1411 C CA . GLY A 1 178 ? 23 6.195 20.094 1 46.22 178 GLY A CA 1
ATOM 1412 C C . GLY A 1 178 ? 23.094 4.824 20.734 1 46.22 178 GLY A C 1
ATOM 1413 O O . GLY A 1 178 ? 24.141 4.449 21.266 1 46.22 178 GLY A O 1
ATOM 1414 N N . ASN A 1 179 ? 22.047 4.234 20.844 1 43.47 179 ASN A N 1
ATOM 1415 C CA . ASN A 1 179 ? 22.109 2.932 21.5 1 43.47 179 ASN A CA 1
ATOM 1416 C C . ASN A 1 179 ? 22.438 1.818 20.516 1 43.47 179 ASN A C 1
ATOM 1418 O O . ASN A 1 179 ? 22.406 0.639 20.875 1 43.47 179 ASN A O 1
ATOM 1422 N N . LEU A 1 180 ? 22.406 2.055 19.25 1 40.75 180 LEU A N 1
ATOM 1423 C CA . LEU A 1 180 ? 22.906 1.039 18.328 1 40.75 180 LEU A CA 1
ATOM 1424 C C . LEU A 1 180 ? 24.406 1.212 18.078 1 40.75 180 LEU A C 1
ATOM 1426 O O . LEU A 1 180 ? 24.906 2.338 18.031 1 40.75 180 LEU A O 1
ATOM 1430 N N . MET B 1 1 ? 60.125 2.766 64.562 1 22.7 1 MET B N 1
ATOM 1431 C CA . MET B 1 1 ? 60.281 1.664 63.625 1 22.7 1 MET B CA 1
ATOM 1432 C C . MET B 1 1 ? 59.688 0.374 64.188 1 22.7 1 MET B C 1
ATOM 1434 O O . MET B 1 1 ? 59.844 -0.691 63.594 1 22.7 1 MET B O 1
ATOM 1438 N N . SER B 1 2 ? 59.25 0.437 65.438 1 22.33 2 SER B N 1
ATOM 1439 C CA . SER B 1 2 ? 59.25 -0.735 66.312 1 22.33 2 SER B CA 1
ATOM 1440 C C . SER B 1 2 ? 58.188 -1.729 65.875 1 22.33 2 SER B C 1
ATOM 1442 O O . SER B 1 2 ? 57.031 -1.342 65.625 1 22.33 2 SER B O 1
ATOM 1444 N N . ARG B 1 3 ? 58.625 -2.936 65.312 1 24.08 3 ARG B N 1
ATOM 1445 C CA . ARG B 1 3 ? 58.344 -4.203 64.688 1 24.08 3 ARG B CA 1
ATOM 1446 C C . ARG B 1 3 ? 57.562 -5.145 65.562 1 24.08 3 ARG B C 1
ATOM 1448 O O . ARG B 1 3 ? 58.062 -5.582 66.625 1 24.08 3 ARG B O 1
ATOM 1455 N N . PHE B 1 4 ? 56.25 -4.758 65.875 1 22.81 4 PHE B N 1
ATOM 1456 C CA . PHE B 1 4 ? 55.375 -5.5 66.75 1 22.81 4 PHE B CA 1
ATOM 1457 C C . PHE B 1 4 ? 55.312 -6.969 66.375 1 22.81 4 PHE B C 1
ATOM 1459 O O . PHE B 1 4 ? 55.25 -7.293 65.188 1 22.81 4 PHE B O 1
ATOM 1466 N N . ARG B 1 5 ? 55.656 -7.93 67.25 1 21.16 5 ARG B N 1
ATOM 1467 C CA . ARG B 1 5 ? 56 -9.289 67.688 1 21.16 5 ARG B CA 1
ATOM 1468 C C . ARG B 1 5 ? 54.875 -10.266 67.375 1 21.16 5 ARG B C 1
ATOM 1470 O O . ARG B 1 5 ? 53.719 -9.945 67.562 1 21.16 5 ARG B O 1
ATOM 1477 N N . ALA B 1 6 ? 55.156 -11.461 66.688 1 20.52 6 ALA B N 1
ATOM 1478 C CA . ALA B 1 6 ? 54.844 -12.617 65.812 1 20.52 6 ALA B CA 1
ATOM 1479 C C . ALA B 1 6 ? 54.156 -13.719 66.625 1 20.52 6 ALA B C 1
ATOM 1481 O O . ALA B 1 6 ? 53.75 -14.742 66.062 1 20.52 6 ALA B O 1
ATOM 1482 N N . GLN B 1 7 ? 53.562 -13.406 67.875 1 18.89 7 GLN B N 1
ATOM 1483 C CA . GLN B 1 7 ? 53.656 -14.594 68.688 1 18.89 7 GLN B CA 1
ATOM 1484 C C . GLN B 1 7 ? 52.781 -15.711 68.188 1 18.89 7 GLN B C 1
ATOM 1486 O O . GLN B 1 7 ? 51.688 -15.453 67.625 1 18.89 7 GLN B O 1
ATOM 1491 N N . ALA B 1 8 ? 53.375 -16.969 68.062 1 21.33 8 ALA B N 1
ATOM 1492 C CA . ALA B 1 8 ? 53.344 -18.328 67.562 1 21.33 8 ALA B CA 1
ATOM 1493 C C . ALA B 1 8 ? 52.281 -19.172 68.188 1 21.33 8 ALA B C 1
ATOM 1495 O O . ALA B 1 8 ? 52.344 -19.422 69.438 1 21.33 8 ALA B O 1
ATOM 1496 N N . PHE B 1 9 ? 50.938 -18.719 68.062 1 19.38 9 PHE B N 1
ATOM 1497 C CA . PHE B 1 9 ? 49.906 -19.391 68.812 1 19.38 9 PHE B CA 1
ATOM 1498 C C . PHE B 1 9 ? 49.906 -20.891 68.562 1 19.38 9 PHE B C 1
ATOM 1500 O O . PHE B 1 9 ? 49.875 -21.344 67.438 1 19.38 9 PHE B O 1
ATOM 1507 N N . THR B 1 10 ? 50.5 -21.688 69.438 1 19.98 10 THR B N 1
ATOM 1508 C CA . THR B 1 10 ? 50.906 -23.078 69.562 1 19.98 10 THR B CA 1
ATOM 1509 C C . THR B 1 10 ? 49.688 -23.984 69.688 1 19.98 10 THR B C 1
ATOM 1511 O O . THR B 1 10 ? 49.812 -25.219 69.75 1 19.98 10 THR B O 1
ATOM 1514 N N . PHE B 1 11 ? 48.531 -23.469 69.375 1 19.75 11 PHE B N 1
ATOM 1515 C CA . PHE B 1 11 ? 47.531 -24.266 70.062 1 19.75 11 PHE B CA 1
ATOM 1516 C C . PHE B 1 11 ? 47.656 -25.734 69.688 1 19.75 11 PHE B C 1
ATOM 1518 O O . PHE B 1 11 ? 48 -26.062 68.5 1 19.75 11 PHE B O 1
ATOM 1525 N N . ARG B 1 12 ? 47.594 -26.656 70.688 1 18.61 12 ARG B N 1
ATOM 1526 C CA . ARG B 1 12 ? 47.844 -28.016 71.188 1 18.61 12 ARG B CA 1
ATOM 1527 C C . ARG B 1 12 ? 46.969 -29.016 70.438 1 18.61 12 ARG B C 1
ATOM 1529 O O . ARG B 1 12 ? 45.844 -28.703 70.062 1 18.61 12 ARG B O 1
ATOM 1536 N N . PHE B 1 13 ? 47.5 -30.266 70.312 1 18.61 13 PHE B N 1
ATOM 1537 C CA . PHE B 1 13 ? 47.625 -31.453 69.438 1 18.61 13 PHE B CA 1
ATOM 1538 C C . PHE B 1 13 ? 46.5 -32.438 69.75 1 18.61 13 PHE B C 1
ATOM 1540 O O . PHE B 1 13 ? 46.156 -33.281 68.938 1 18.61 13 PHE B O 1
ATOM 1547 N N . SER B 1 14 ? 45.594 -32.25 70.75 1 18.41 14 SER B N 1
ATOM 1548 C CA . SER B 1 14 ? 45.5 -33.594 71.375 1 18.41 14 SER B CA 1
ATOM 1549 C C . SER B 1 14 ? 44.781 -34.562 70.438 1 18.41 14 SER B C 1
ATOM 1551 O O . SER B 1 14 ? 43.969 -34.156 69.562 1 18.41 14 SER B O 1
ATOM 1553 N N . LEU B 1 15 ? 45.062 -35.875 70.562 1 19.2 15 LEU B N 1
ATOM 1554 C CA . LEU B 1 15 ? 45.281 -37.156 69.875 1 19.2 15 LEU B CA 1
ATOM 1555 C C . LEU B 1 15 ? 43.969 -37.906 69.688 1 19.2 15 LEU B C 1
ATOM 1557 O O . LEU B 1 15 ? 43.875 -38.75 68.812 1 19.2 15 LEU B O 1
ATOM 1561 N N . GLY B 1 16 ? 42.875 -37.719 70.562 1 18.39 16 GLY B N 1
ATOM 1562 C CA . GLY B 1 16 ? 42.469 -39.031 70.938 1 18.39 16 GLY B CA 1
ATOM 1563 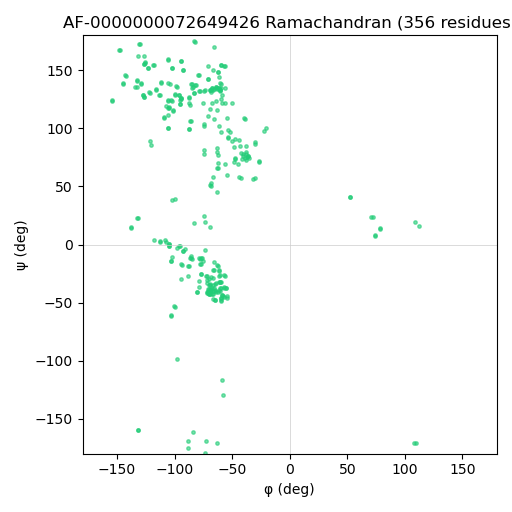C C . GLY B 1 16 ? 41.969 -39.906 69.812 1 18.39 16 GLY B C 1
ATOM 1564 O O . GLY B 1 16 ? 41.656 -39.375 68.75 1 18.39 16 GLY B O 1
ATOM 1565 N N . SER B 1 17 ? 41.375 -41.156 70.25 1 18.95 17 SER B N 1
ATOM 1566 C CA . SER B 1 17 ? 41.438 -42.562 69.938 1 18.95 17 SER B CA 1
ATOM 1567 C C . SER B 1 17 ? 40.5 -42.875 68.75 1 18.95 17 SER B C 1
ATOM 1569 O O . SER B 1 17 ? 39.625 -42.094 68.438 1 18.95 17 SER B O 1
ATOM 1571 N N . ILE B 1 18 ? 40.219 -44.25 68.688 1 19.48 18 ILE B N 1
ATOM 1572 C CA . ILE B 1 18 ? 40.344 -45.344 67.75 1 19.48 18 ILE B CA 1
ATOM 1573 C C . ILE B 1 18 ? 38.969 -45.625 67.125 1 19.48 18 ILE B C 1
ATOM 1575 O O . ILE B 1 18 ? 38.875 -46.312 66.062 1 19.48 18 ILE B O 1
ATOM 1579 N N . ARG B 1 19 ? 37.938 -45.062 67.625 1 20.2 19 ARG B N 1
ATOM 1580 C CA . ARG B 1 19 ? 36.875 -46.094 67.625 1 20.2 19 ARG B CA 1
ATOM 1581 C C . ARG B 1 19 ? 36.625 -46.562 66.188 1 20.2 19 ARG B C 1
ATOM 1583 O O . ARG B 1 19 ? 36.562 -45.75 65.25 1 20.2 19 ARG B O 1
ATOM 1590 N N . GLN B 1 20 ? 36.719 -47.875 66 1 17.2 20 GLN B N 1
ATOM 1591 C CA . GLN B 1 20 ? 36.906 -48.781 64.875 1 17.2 20 GLN B CA 1
ATOM 1592 C C . GLN B 1 20 ? 35.688 -48.75 63.938 1 17.2 20 GLN B C 1
ATOM 1594 O O . GLN B 1 20 ? 35.844 -48.781 62.719 1 17.2 20 GLN B O 1
ATOM 1599 N N . GLY B 1 21 ? 34.406 -48.812 64.312 1 20.38 21 GLY B N 1
ATOM 1600 C CA . GLY B 1 21 ? 33.75 -50.031 63.875 1 20.38 21 GLY B CA 1
ATOM 1601 C C . GLY B 1 21 ? 33.469 -50 62.406 1 20.38 21 GLY B C 1
ATOM 1602 O O . GLY B 1 21 ? 33.562 -48.969 61.75 1 20.38 21 GLY B O 1
ATOM 1603 N N . PRO B 1 22 ? 32.812 -51.156 61.906 1 20.75 22 PRO B N 1
ATOM 1604 C CA . PRO B 1 22 ? 32.938 -51.875 60.625 1 20.75 22 PRO B CA 1
ATOM 1605 C C . PRO B 1 22 ? 32.312 -51.094 59.469 1 20.75 22 PRO B C 1
ATOM 1607 O O . PRO B 1 22 ? 31.672 -50.062 59.656 1 20.75 22 PRO B O 1
ATOM 1610 N N . SER B 1 23 ? 32.219 -51.875 58.312 1 18.58 23 SER B N 1
ATOM 1611 C CA . SER B 1 23 ? 32.5 -52 56.875 1 18.58 23 SER B CA 1
ATOM 1612 C C . SER B 1 23 ? 31.297 -51.562 56.031 1 18.58 23 SER B C 1
ATOM 1614 O O . SER B 1 23 ? 31.469 -51.062 54.906 1 18.58 23 SER B O 1
ATOM 1616 N N . SER B 1 24 ? 30 -51.688 56.5 1 22.81 24 SER B N 1
ATOM 1617 C CA . SER B 1 24 ? 29.188 -52.375 55.5 1 22.81 24 SER B CA 1
ATOM 1618 C C . SER B 1 24 ? 28.844 -51.469 54.344 1 22.81 24 SER B C 1
ATOM 1620 O O . SER B 1 24 ? 28.594 -50.281 54.531 1 22.81 24 SER B O 1
ATOM 1622 N N . MET B 1 25 ? 29.25 -51.906 53.125 1 20.72 25 MET B N 1
ATOM 1623 C CA . MET B 1 25 ? 29.312 -51.312 51.781 1 20.72 25 MET B CA 1
ATOM 1624 C C . MET B 1 25 ? 27.922 -51.094 51.219 1 20.72 25 MET B C 1
ATOM 1626 O O . MET B 1 25 ? 27.203 -52.031 50.906 1 20.72 25 MET B O 1
ATOM 1630 N N . ALA B 1 26 ? 27.016 -50.5 51.875 1 22.78 26 ALA B N 1
ATOM 1631 C CA . ALA B 1 26 ? 25.703 -50.562 51.219 1 22.78 26 ALA B CA 1
ATOM 1632 C C . 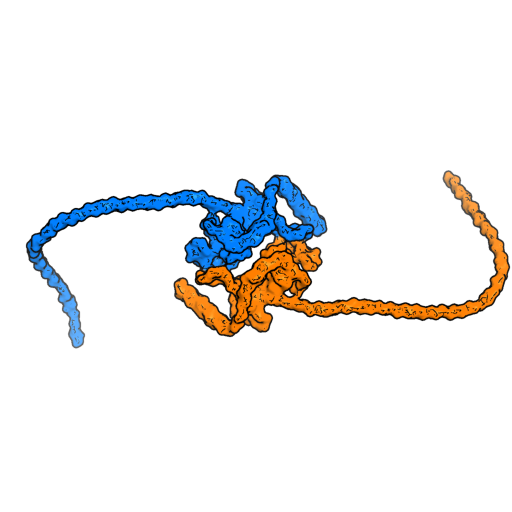ALA B 1 26 ? 25.766 -49.938 49.844 1 22.78 26 ALA B C 1
ATOM 1634 O O . ALA B 1 26 ? 26.484 -48.969 49.594 1 22.78 26 ALA B O 1
ATOM 1635 N N . THR B 1 27 ? 25.391 -50.812 48.844 1 20.19 27 THR B N 1
ATOM 1636 C CA . THR B 1 27 ? 25.344 -50.719 47.375 1 20.19 27 THR B CA 1
ATOM 1637 C C . THR B 1 27 ? 24.406 -49.625 46.938 1 20.19 27 THR B C 1
ATOM 1639 O O . THR B 1 27 ? 23.25 -49.562 47.375 1 20.19 27 THR B O 1
ATOM 1642 N N . SER B 1 28 ? 24.922 -48.5 46.562 1 23.73 28 SER B N 1
ATOM 1643 C CA . SER B 1 28 ? 24.234 -47.344 46.062 1 23.73 28 SER B CA 1
ATOM 1644 C C . SER B 1 28 ? 23.5 -47.656 44.75 1 23.73 28 SER B C 1
ATOM 1646 O O . SER B 1 28 ? 24.109 -48.094 43.781 1 23.73 28 SER B O 1
ATOM 1648 N N . THR B 1 29 ? 22.359 -48.344 44.938 1 23.17 29 THR B N 1
ATOM 1649 C CA . THR B 1 29 ? 21.609 -48.562 43.688 1 23.17 29 THR B CA 1
ATOM 1650 C C . THR B 1 29 ? 21.359 -47.25 42.969 1 23.17 29 THR B C 1
ATOM 1652 O O . THR B 1 29 ? 20.812 -46.312 43.531 1 23.17 29 THR B O 1
ATOM 1655 N N . ALA B 1 30 ? 22.281 -46.844 42.031 1 23.05 30 ALA B N 1
ATOM 1656 C CA . ALA B 1 30 ? 22.25 -45.719 41.125 1 23.05 30 ALA B CA 1
ATOM 1657 C C . ALA B 1 30 ? 20.984 -45.75 40.25 1 23.05 30 ALA B C 1
ATOM 1659 O O . ALA B 1 30 ? 20.781 -46.656 39.469 1 23.05 30 ALA B O 1
ATOM 1660 N N . ASN B 1 31 ? 19.891 -45.5 40.938 1 23.47 31 ASN B N 1
ATOM 1661 C CA . ASN B 1 31 ? 18.719 -45.375 40.062 1 23.47 31 ASN B CA 1
ATOM 1662 C C . ASN B 1 31 ? 18.984 -44.406 38.906 1 23.47 31 ASN B C 1
ATOM 1664 O O . ASN B 1 31 ? 19.359 -43.25 39.156 1 23.47 31 ASN B O 1
ATOM 1668 N N . LEU B 1 32 ? 19.516 -44.969 37.812 1 21.8 32 LEU B N 1
ATOM 1669 C CA . LEU B 1 32 ? 19.703 -44.281 36.562 1 21.8 32 LEU B CA 1
ATOM 1670 C C . LEU B 1 32 ? 18.438 -43.531 36.156 1 21.8 32 LEU B C 1
ATOM 1672 O O . LEU B 1 32 ? 17.391 -44.156 35.938 1 21.8 32 LEU B O 1
ATOM 1676 N N . ILE B 1 33 ? 18.109 -42.438 36.781 1 25.16 33 ILE B N 1
ATOM 1677 C CA . ILE B 1 33 ? 17.031 -41.594 36.281 1 25.16 33 ILE B CA 1
ATOM 1678 C C . ILE B 1 33 ? 17.234 -41.344 34.781 1 25.16 33 ILE B C 1
ATOM 1680 O O . ILE B 1 33 ? 18.266 -40.844 34.375 1 25.16 33 ILE B O 1
ATOM 1684 N N . SER B 1 34 ? 16.734 -42.344 34 1 27.86 34 SER B N 1
ATOM 1685 C CA . SER B 1 34 ? 16.656 -42.094 32.562 1 27.86 34 SER B CA 1
ATOM 1686 C C . SER B 1 34 ? 16.125 -40.719 32.281 1 27.86 34 SER B C 1
ATOM 1688 O O . SER B 1 34 ? 15.078 -40.312 32.781 1 27.86 34 SER B O 1
ATOM 1690 N N . SER B 1 35 ? 17.016 -39.75 32.188 1 25.8 35 SER B N 1
ATOM 1691 C CA . SER B 1 35 ? 16.703 -38.438 31.641 1 25.8 35 SER B CA 1
ATOM 1692 C C . SER B 1 35 ? 15.898 -38.562 30.359 1 25.8 35 SER B C 1
ATOM 1694 O O . SER B 1 35 ? 16.359 -39.156 29.375 1 25.8 35 SER B O 1
ATOM 1696 N N . SER B 1 36 ? 14.641 -39 30.453 1 26.92 36 SER B N 1
ATOM 1697 C CA . SER B 1 36 ? 13.773 -38.875 29.281 1 26.92 36 SER B CA 1
ATOM 1698 C C . SER B 1 36 ? 13.992 -37.531 28.562 1 26.92 36 SER B C 1
ATOM 1700 O O . SER B 1 36 ? 13.789 -36.469 29.156 1 26.92 36 SER B O 1
ATOM 1702 N N . SER B 1 37 ? 15.078 -37.469 27.797 1 29.52 37 SER B N 1
ATOM 1703 C CA . SER B 1 37 ? 15.234 -36.375 26.844 1 29.52 37 SER B CA 1
ATOM 1704 C C . SER B 1 37 ? 13.922 -36.094 26.125 1 29.52 37 SER B C 1
ATOM 1706 O O . SER B 1 37 ? 13.383 -36.969 25.438 1 29.52 37 SER B O 1
ATOM 1708 N N . ARG B 1 38 ? 13.039 -35.406 26.766 1 26.5 38 ARG B N 1
ATOM 1709 C CA . ARG B 1 38 ? 11.914 -34.844 26.031 1 26.5 38 ARG B CA 1
ATOM 1710 C C . ARG B 1 38 ? 12.359 -34.344 24.656 1 26.5 38 ARG B C 1
ATOM 1712 O O . ARG B 1 38 ? 13.164 -33.406 24.562 1 26.5 38 ARG B O 1
ATOM 1719 N N . HIS B 1 39 ? 12.641 -35.312 23.719 1 26.88 39 HIS B N 1
ATOM 1720 C CA . HIS B 1 39 ? 12.641 -34.844 22.344 1 26.88 39 HIS B CA 1
ATOM 1721 C C . HIS B 1 39 ? 11.492 -33.875 22.094 1 26.88 39 HIS B C 1
ATOM 1723 O O . HIS B 1 39 ? 10.32 -34.25 22.234 1 26.88 39 HIS B O 1
ATOM 1729 N N . HIS B 1 40 ? 11.633 -32.656 22.562 1 28.19 40 HIS B N 1
ATOM 1730 C CA . HIS B 1 40 ? 10.711 -31.656 22.031 1 28.19 40 HIS B CA 1
ATOM 1731 C C . HIS B 1 40 ? 10.461 -31.875 20.547 1 28.19 40 HIS B C 1
ATOM 1733 O O . HIS B 1 40 ? 11.398 -31.891 19.75 1 28.19 40 HIS B O 1
ATOM 1739 N N . ASN B 1 41 ? 9.617 -32.844 20.266 1 26.62 41 ASN B N 1
ATOM 1740 C CA . ASN B 1 41 ? 9.109 -32.969 18.906 1 26.62 41 ASN B CA 1
ATOM 1741 C C . ASN B 1 41 ? 8.891 -31.609 18.25 1 26.62 41 ASN B C 1
ATOM 1743 O O . ASN B 1 41 ? 8.023 -30.844 18.688 1 26.62 41 ASN B O 1
ATOM 1747 N N . VAL B 1 42 ? 9.906 -30.938 17.828 1 34.97 42 VAL B N 1
ATOM 1748 C CA . VAL B 1 42 ? 9.641 -29.875 16.859 1 34.97 42 VAL B CA 1
ATOM 1749 C C . VAL B 1 42 ? 8.625 -30.359 15.836 1 34.97 42 VAL B C 1
ATOM 1751 O O . VAL B 1 42 ? 8.922 -31.25 15.031 1 34.97 42 VAL B O 1
ATOM 1754 N N . MET B 1 43 ? 7.418 -30.797 16.219 1 32.53 43 MET B N 1
ATOM 1755 C CA . MET B 1 43 ? 6.434 -30.984 15.148 1 32.53 43 MET B CA 1
ATOM 1756 C C . MET B 1 43 ? 6.789 -30.156 13.922 1 32.53 43 MET B C 1
ATOM 1758 O O . MET B 1 43 ? 7.133 -28.969 14.047 1 32.53 43 MET B O 1
ATOM 1762 N N . SER B 1 44 ? 7.383 -30.672 12.977 1 39.78 44 SER B N 1
ATOM 1763 C CA . SER B 1 44 ? 7.48 -30.094 11.641 1 39.78 44 SER B CA 1
ATOM 1764 C C . SER B 1 44 ? 6.246 -29.25 11.312 1 39.78 44 SER B C 1
ATOM 1766 O O . SER B 1 44 ? 5.148 -29.781 11.156 1 39.78 44 SER B O 1
ATOM 1768 N N . ARG B 1 45 ? 5.953 -28.297 12.07 1 40.44 45 ARG B N 1
ATOM 1769 C CA . ARG B 1 45 ? 4.863 -27.438 11.641 1 40.44 45 ARG B CA 1
ATOM 1770 C C . ARG B 1 45 ? 4.777 -27.375 10.117 1 40.44 45 ARG B C 1
ATOM 1772 O O . ARG B 1 45 ? 5.773 -27.109 9.445 1 40.44 45 ARG B O 1
ATOM 1779 N N . SER B 1 46 ? 4.129 -28.172 9.391 1 44.16 46 SER B N 1
ATOM 1780 C CA . SER B 1 46 ? 3.793 -28 7.984 1 44.16 46 SER B CA 1
ATOM 1781 C C . SER B 1 46 ? 3.719 -26.516 7.605 1 44.16 46 SER B C 1
ATOM 1783 O O . SER B 1 46 ? 2.945 -25.766 8.195 1 44.16 46 SER B O 1
ATOM 1785 N N . HIS B 1 47 ? 4.84 -25.812 7.551 1 50.47 47 HIS B N 1
ATOM 1786 C CA . HIS B 1 47 ? 4.934 -24.406 7.184 1 50.47 47 HIS B CA 1
ATOM 1787 C C . HIS B 1 47 ? 3.945 -24.062 6.074 1 50.47 47 HIS B C 1
ATOM 1789 O O . HIS B 1 47 ? 4.051 -24.578 4.961 1 50.47 47 HIS B O 1
ATOM 1795 N N . SER B 1 48 ? 2.717 -23.938 6.34 1 61.81 48 SER B N 1
ATOM 1796 C CA . SER B 1 48 ? 1.76 -23.484 5.336 1 61.81 48 SER B CA 1
ATOM 1797 C C . SER B 1 48 ? 2.344 -22.375 4.477 1 61.81 48 SER B C 1
ATOM 1799 O O . SER B 1 48 ? 2.959 -21.438 4.996 1 61.81 48 SER B O 1
ATOM 1801 N N . GLN B 1 49 ? 2.652 -22.656 3.182 1 82.12 49 GLN B N 1
ATOM 1802 C CA . GLN B 1 49 ? 3.195 -21.719 2.203 1 82.12 49 GLN B CA 1
ATOM 1803 C C . GLN B 1 49 ? 2.174 -20.641 1.844 1 82.12 49 GLN B C 1
ATOM 1805 O O . GLN B 1 49 ? 0.976 -20.922 1.757 1 82.12 49 GLN B O 1
ATOM 1810 N N . SER B 1 50 ? 2.578 -19.406 1.797 1 93.38 50 SER B N 1
ATOM 1811 C CA . SER B 1 50 ? 1.726 -18.281 1.396 1 93.38 50 SER B CA 1
ATOM 1812 C C . SER B 1 50 ? 1.218 -18.469 -0.031 1 93.38 50 SER B C 1
ATOM 1814 O O . SER B 1 50 ? 1.901 -19.047 -0.87 1 93.38 50 SER B O 1
ATOM 1816 N N . GLN B 1 51 ? -0.039 -18.141 -0.245 1 95.62 51 GLN B N 1
ATOM 1817 C CA . GLN B 1 51 ? -0.598 -18.094 -1.592 1 95.62 51 GLN B CA 1
ATOM 1818 C C . GLN B 1 51 ? -0.192 -16.797 -2.303 1 95.62 51 GLN B C 1
ATOM 1820 O O . GLN B 1 51 ? -0.316 -15.711 -1.741 1 95.62 51 GLN B O 1
ATOM 1825 N N . LEU B 1 52 ? 0.265 -16.969 -3.512 1 97.06 52 LEU B N 1
ATOM 1826 C CA . LEU B 1 52 ? 0.632 -15.805 -4.324 1 97.06 52 LEU B CA 1
ATOM 1827 C C . LEU B 1 52 ? -0.524 -15.383 -5.223 1 97.06 52 LEU B C 1
ATOM 1829 O O . LEU B 1 52 ? -1.049 -16.203 -5.988 1 97.06 52 LEU B O 1
ATOM 1833 N N . VAL B 1 53 ? -0.918 -14.109 -5.113 1 97.12 53 VAL B N 1
ATOM 1834 C CA . VAL B 1 53 ? -2.047 -13.562 -5.859 1 97.12 53 VAL B CA 1
ATOM 1835 C C . VAL B 1 53 ? -1.625 -12.273 -6.566 1 97.12 53 VAL B C 1
ATOM 1837 O O . VAL B 1 53 ? -0.911 -11.445 -5.988 1 97.12 53 VAL B O 1
ATOM 1840 N N . LEU B 1 54 ? -2.066 -12.125 -7.789 1 94.94 54 LEU B N 1
ATOM 1841 C CA . LEU B 1 54 ? -1.801 -10.914 -8.555 1 94.94 54 LEU B CA 1
ATOM 1842 C C . LEU B 1 54 ? -3.027 -10.008 -8.586 1 94.94 54 LEU B C 1
ATOM 1844 O O . LEU B 1 54 ? -4.125 -10.453 -8.938 1 94.94 54 LEU B O 1
ATOM 1848 N N . GLU B 1 55 ? -2.861 -8.82 -8.164 1 93.69 55 GLU B N 1
ATOM 1849 C CA . GLU B 1 55 ? -3.875 -7.773 -8.273 1 93.69 55 GLU B CA 1
ATOM 1850 C C . GLU B 1 55 ? -3.654 -6.922 -9.523 1 93.69 55 GLU B C 1
ATOM 1852 O O . GLU B 1 55 ? -2.586 -6.328 -9.695 1 93.69 55 GLU B O 1
ATOM 1857 N N . LEU B 1 56 ? -4.641 -6.871 -10.414 1 90.06 56 LEU B N 1
ATOM 1858 C CA . LEU B 1 56 ? -4.559 -6.078 -11.633 1 90.06 56 LEU B CA 1
ATOM 1859 C C . LEU B 1 56 ? -5.699 -5.066 -11.703 1 90.06 56 LEU B C 1
ATOM 1861 O O . LEU B 1 56 ? -6.855 -5.414 -11.461 1 90.06 56 LEU B O 1
ATOM 1865 N N . ILE B 1 57 ? -5.305 -3.844 -11.992 1 84.56 57 ILE B N 1
ATOM 1866 C CA . ILE B 1 57 ? -6.32 -2.822 -12.227 1 84.56 57 ILE B CA 1
ATOM 1867 C C . ILE B 1 57 ? -6.477 -2.586 -13.727 1 84.56 57 ILE B C 1
ATOM 1869 O O . ILE B 1 57 ? -5.531 -2.158 -14.398 1 84.56 57 ILE B O 1
ATOM 1873 N N . GLY B 1 58 ? -7.609 -2.879 -14.258 1 75.44 58 GLY B N 1
ATOM 1874 C CA . GLY B 1 58 ? -7.832 -2.779 -15.695 1 75.44 58 GLY B CA 1
ATOM 1875 C C . GLY B 1 58 ? -8.445 -1.457 -16.109 1 75.44 58 GLY B C 1
ATOM 1876 O O . GLY B 1 58 ? -8.938 -0.701 -15.273 1 75.44 58 GLY B O 1
ATOM 1877 N N . PRO B 1 59 ? -8.242 -1.104 -17.422 1 67.31 59 PRO B N 1
ATOM 1878 C CA . PRO B 1 59 ? -8.789 0.146 -17.953 1 67.31 59 PRO B CA 1
ATOM 1879 C C . PRO B 1 59 ? -10.312 0.211 -17.859 1 67.31 59 PRO B C 1
ATOM 1881 O O . PRO B 1 59 ? -10.883 1.299 -17.75 1 67.31 59 PRO B O 1
ATOM 1884 N N . GLU B 1 60 ? -10.922 -0.877 -17.969 1 62.12 60 GLU B N 1
ATOM 1885 C CA . GLU B 1 60 ? -12.383 -0.879 -18.078 1 62.12 60 GLU B CA 1
ATOM 1886 C C . GLU B 1 60 ? -13.023 -1.409 -16.797 1 62.12 60 GLU B C 1
ATOM 1888 O O . GLU B 1 60 ? -14.25 -1.481 -16.703 1 62.12 60 GLU B O 1
ATOM 1893 N N . GLU B 1 61 ? -12.227 -1.639 -15.945 1 63.69 61 GLU B N 1
ATOM 1894 C CA . GLU B 1 61 ? -12.797 -2.375 -14.82 1 63.69 61 GLU B CA 1
ATOM 1895 C C . GLU B 1 61 ? -13.031 -1.461 -13.625 1 63.69 61 GLU B C 1
ATOM 1897 O O . GLU B 1 61 ? -12.273 -0.513 -13.406 1 63.69 61 GLU B O 1
ATOM 1902 N N . GLU B 1 62 ? -14.328 -1.816 -13.055 1 67.62 62 GLU B N 1
ATOM 1903 C CA . GLU B 1 62 ? -14.648 -1.173 -11.781 1 67.62 62 GLU B CA 1
ATOM 1904 C C . GLU B 1 62 ? -13.859 -1.798 -10.633 1 67.62 62 GLU B C 1
ATOM 1906 O O . GLU B 1 62 ? -14.297 -2.791 -10.047 1 67.62 62 GLU B O 1
ATOM 1911 N N . GLY B 1 63 ? -12.648 -1.561 -10.375 1 77.69 63 GLY B N 1
ATOM 1912 C CA . GLY B 1 63 ? -11.844 -2.07 -9.281 1 77.69 63 GLY B CA 1
ATOM 1913 C C . GLY B 1 63 ? -10.789 -3.066 -9.727 1 77.69 63 GLY B C 1
ATOM 1914 O O . GLY B 1 63 ? -10.711 -3.402 -10.914 1 77.69 63 GLY B O 1
ATOM 1915 N N . PRO B 1 64 ? -10.141 -3.719 -8.828 1 88.69 64 PRO B N 1
ATOM 1916 C CA . PRO B 1 64 ? -9.078 -4.66 -9.188 1 88.69 64 PRO B CA 1
ATOM 1917 C C . PRO B 1 64 ? -9.578 -6.09 -9.352 1 88.69 64 PRO B C 1
ATOM 1919 O O . PRO B 1 64 ? -10.609 -6.449 -8.773 1 88.69 64 PRO B O 1
ATOM 1922 N N . LYS B 1 65 ? -8.93 -6.824 -10.195 1 91.06 65 LYS B N 1
ATOM 1923 C CA . LYS B 1 65 ? -9.094 -8.273 -10.289 1 91.06 65 LYS B CA 1
ATOM 1924 C C . LYS B 1 65 ? -7.934 -9 -9.617 1 91.06 65 LYS B C 1
ATOM 1926 O O . LYS B 1 65 ? -6.816 -8.484 -9.562 1 91.06 65 LYS B O 1
ATOM 1931 N N . TYR B 1 66 ? -8.25 -10.188 -9.148 1 94.31 66 TYR B N 1
ATOM 1932 C CA . TYR B 1 66 ? -7.273 -10.953 -8.383 1 94.31 66 TYR B CA 1
ATOM 1933 C C . TYR B 1 66 ? -7.113 -12.359 -8.953 1 94.31 66 TYR B C 1
ATOM 1935 O O . TYR B 1 66 ? -8.094 -13.094 -9.102 1 94.31 66 TYR B O 1
ATOM 1943 N N . TYR B 1 67 ? -5.852 -12.711 -9.203 1 94.94 67 TYR B N 1
ATOM 1944 C CA . TYR B 1 67 ? -5.578 -13.992 -9.836 1 94.94 67 TYR B CA 1
ATOM 1945 C C . TYR B 1 67 ? -4.578 -14.805 -9.023 1 94.94 67 TYR B C 1
ATOM 1947 O O . TYR B 1 67 ? -3.504 -14.312 -8.672 1 94.94 67 TYR B O 1
ATOM 1955 N N . SER B 1 68 ? -5.008 -16 -8.742 1 96.88 68 SER B N 1
ATOM 1956 C CA . SER B 1 68 ? -4.078 -16.906 -8.062 1 96.88 68 SER B CA 1
ATOM 1957 C C . SER B 1 68 ? -2.932 -17.312 -8.984 1 96.88 68 SER B C 1
ATOM 1959 O O . SER B 1 68 ? -3.154 -17.641 -10.148 1 96.88 68 SER B O 1
ATOM 1961 N N . ILE B 1 69 ? -1.729 -17.25 -8.523 1 96.69 69 ILE B N 1
ATOM 1962 C CA . ILE B 1 69 ? -0.563 -17.672 -9.289 1 96.69 69 ILE B CA 1
ATOM 1963 C C . ILE B 1 69 ? 0.002 -18.953 -8.688 1 96.69 69 ILE B C 1
ATOM 1965 O O . ILE B 1 69 ? 0.602 -18.938 -7.613 1 96.69 69 ILE B O 1
ATOM 1969 N N . PRO B 1 70 ? -0.16 -20 -9.383 1 95.25 70 PRO B N 1
ATOM 1970 C CA . PRO B 1 70 ? 0.435 -21.234 -8.859 1 95.25 70 PRO B CA 1
ATOM 1971 C C . PRO B 1 70 ? 1.957 -21.156 -8.758 1 95.25 70 PRO B C 1
ATOM 1973 O O . PRO B 1 70 ? 2.602 -20.516 -9.586 1 95.25 70 PRO B O 1
ATOM 1976 N N . ALA B 1 71 ? 2.473 -21.844 -7.777 1 93.62 71 ALA B N 1
ATOM 1977 C CA . ALA B 1 71 ? 3.908 -21.828 -7.508 1 93.62 71 ALA B CA 1
ATOM 1978 C C . ALA B 1 71 ? 4.699 -22.344 -8.711 1 93.62 71 ALA B C 1
ATOM 1980 O O . ALA B 1 71 ? 5.777 -21.828 -9.016 1 93.62 71 ALA B O 1
ATOM 1981 N N . GLU B 1 72 ? 4.199 -23.219 -9.453 1 93.81 72 GLU B N 1
ATOM 1982 C CA . GLU B 1 72 ? 4.895 -23.906 -10.539 1 93.81 72 GLU B CA 1
ATOM 1983 C C . GLU B 1 72 ? 5.203 -22.938 -11.688 1 93.81 72 GLU B C 1
ATOM 1985 O O . GLU B 1 72 ? 6.172 -23.141 -12.43 1 93.81 72 GLU B O 1
ATOM 1990 N N . ILE B 1 73 ? 4.387 -21.969 -11.781 1 95.06 73 ILE B N 1
ATOM 1991 C CA . ILE B 1 73 ? 4.562 -21.125 -12.953 1 95.06 73 ILE B CA 1
ATOM 1992 C C . ILE B 1 73 ? 5.035 -19.734 -12.516 1 95.06 73 ILE B C 1
ATOM 1994 O O . ILE B 1 73 ? 5.184 -18.844 -13.344 1 95.06 73 ILE B O 1
ATOM 1998 N N . SER B 1 74 ? 5.27 -19.484 -11.305 1 93.31 74 SER B N 1
ATOM 1999 C CA . SER B 1 74 ? 5.578 -18.156 -10.766 1 93.31 74 SER B CA 1
ATOM 2000 C C . SER B 1 74 ? 6.875 -17.625 -11.352 1 93.31 74 SER B C 1
ATOM 2002 O O . SER B 1 74 ? 7.102 -16.406 -11.359 1 93.31 74 SER B O 1
ATOM 2004 N N . ASN B 1 75 ? 7.668 -18.484 -11.906 1 92.94 75 ASN B N 1
ATOM 2005 C CA . ASN B 1 75 ? 8.953 -18.062 -12.453 1 92.94 75 ASN B CA 1
ATOM 2006 C C . ASN B 1 75 ? 8.922 -18 -13.984 1 92.94 75 ASN B C 1
ATOM 2008 O O . ASN B 1 75 ? 9.922 -17.672 -14.617 1 92.94 75 ASN B O 1
ATOM 2012 N N . GLU B 1 76 ? 7.867 -18.328 -14.578 1 92.19 76 GLU B N 1
ATOM 2013 C CA . GLU B 1 76 ? 7.738 -18.203 -16.016 1 92.19 76 GLU B CA 1
ATOM 2014 C C . GLU B 1 76 ? 7.895 -16.75 -16.469 1 92.19 76 GLU B C 1
ATOM 2016 O O . GLU B 1 76 ? 7.262 -15.859 -15.898 1 92.19 76 GLU B O 1
ATOM 2021 N N . PRO B 1 77 ? 8.703 -16.484 -17.484 1 91.12 77 PRO B N 1
ATOM 2022 C CA . PRO B 1 77 ? 9.016 -15.117 -17.891 1 91.12 77 PRO B CA 1
ATOM 2023 C C . PRO B 1 77 ? 7.77 -14.289 -18.172 1 91.12 77 PRO B C 1
ATOM 2025 O O . PRO B 1 77 ? 7.68 -13.133 -17.75 1 91.12 77 PRO B O 1
ATOM 2028 N N . ALA B 1 78 ? 6.844 -14.836 -18.891 1 88.94 78 ALA B N 1
ATOM 2029 C CA . ALA B 1 78 ? 5.629 -14.102 -19.219 1 88.94 78 ALA B CA 1
ATOM 2030 C C . ALA B 1 78 ? 4.836 -13.75 -17.953 1 88.94 78 ALA B C 1
ATOM 2032 O O . ALA B 1 78 ? 4.27 -12.656 -17.859 1 88.94 78 ALA B O 1
ATOM 2033 N N . VAL B 1 79 ? 4.742 -14.633 -17.031 1 91.44 79 VAL B N 1
ATOM 2034 C CA . VAL B 1 79 ? 4.027 -14.414 -15.781 1 91.44 79 VAL B CA 1
ATOM 2035 C C . VAL B 1 79 ? 4.758 -13.367 -14.938 1 91.44 79 VAL B C 1
ATOM 2037 O O . VAL B 1 79 ? 4.133 -12.461 -14.391 1 91.44 79 VAL B O 1
ATOM 2040 N N . VAL B 1 80 ? 6.043 -13.477 -14.906 1 90.81 80 VAL B N 1
ATOM 2041 C CA . VAL B 1 80 ? 6.863 -12.523 -14.172 1 90.81 80 VAL B CA 1
ATOM 2042 C C . VAL B 1 80 ? 6.648 -11.117 -14.734 1 90.81 80 VAL B C 1
ATOM 2044 O O . VAL B 1 80 ? 6.484 -10.156 -13.984 1 90.81 80 VAL B O 1
ATOM 2047 N N . LYS B 1 81 ? 6.676 -11.039 -16.031 1 86.62 81 LYS B N 1
ATOM 2048 C CA . LYS B 1 81 ? 6.441 -9.75 -16.688 1 86.62 81 LYS B CA 1
ATOM 2049 C C . LYS B 1 81 ? 5.07 -9.188 -16.312 1 86.62 81 LYS B C 1
ATOM 2051 O O . LYS B 1 81 ? 4.941 -7.996 -16.031 1 86.62 81 LYS B O 1
ATOM 2056 N N . LEU B 1 82 ? 4.094 -10.008 -16.312 1 87.69 82 LEU B N 1
ATOM 2057 C CA . LEU B 1 82 ? 2.746 -9.578 -15.961 1 87.69 82 LEU B CA 1
ATOM 2058 C C . LEU B 1 82 ? 2.68 -9.141 -14.508 1 87.69 82 LEU B C 1
ATOM 2060 O O . LEU B 1 82 ? 2.002 -8.164 -14.172 1 87.69 82 LEU B O 1
ATOM 2064 N N . MET B 1 83 ? 3.357 -9.844 -13.633 1 89.25 83 MET B N 1
ATOM 2065 C CA . MET B 1 83 ? 3.365 -9.516 -12.211 1 89.25 83 MET B CA 1
ATOM 2066 C C . MET B 1 83 ? 3.961 -8.125 -11.977 1 89.25 83 MET B C 1
ATOM 2068 O O . MET B 1 83 ? 3.635 -7.461 -10.992 1 89.25 83 MET B O 1
ATOM 2072 N N . GLN B 1 84 ? 4.75 -7.676 -12.922 1 86.62 84 GLN B N 1
ATOM 2073 C CA . GLN B 1 84 ? 5.371 -6.359 -12.805 1 86.62 84 GLN B CA 1
ATOM 2074 C C . GLN B 1 84 ? 4.371 -5.25 -13.117 1 86.62 84 GLN B C 1
ATOM 2076 O O . GLN B 1 84 ? 4.594 -4.09 -12.766 1 86.62 84 GLN B O 1
ATOM 2081 N N . SER B 1 85 ? 3.262 -5.641 -13.758 1 82.75 85 SER B N 1
ATOM 2082 C CA . SER B 1 85 ? 2.266 -4.652 -14.156 1 82.75 85 SER B CA 1
ATOM 2083 C C . SER B 1 85 ? 1.188 -4.492 -13.094 1 82.75 85 SER B C 1
ATOM 2085 O O . SER B 1 85 ? 0.337 -3.605 -13.188 1 82.75 85 SER B O 1
ATOM 2087 N N . GLY B 1 86 ? 1.23 -5.289 -12.102 1 90.06 86 GLY B N 1
ATOM 2088 C CA . GLY B 1 86 ? 0.259 -5.25 -11.023 1 90.06 86 GLY B CA 1
ATOM 2089 C C . GLY B 1 86 ? 0.896 -5.258 -9.648 1 90.06 86 GLY B C 1
ATOM 2090 O O . GLY B 1 86 ? 2.023 -4.789 -9.477 1 90.06 86 GLY B O 1
ATOM 2091 N N . LYS B 1 87 ? 0.081 -5.645 -8.672 1 93 87 LYS B N 1
ATOM 2092 C CA . LYS B 1 87 ? 0.569 -5.777 -7.297 1 93 87 LYS B CA 1
ATOM 2093 C C . LYS B 1 87 ? 0.562 -7.234 -6.848 1 93 87 LYS B C 1
ATOM 2095 O O . LYS B 1 87 ? -0.435 -7.938 -7.023 1 93 87 LYS B O 1
ATOM 2100 N N . LYS B 1 88 ? 1.689 -7.605 -6.355 1 95.06 88 LYS B N 1
ATOM 2101 C CA . LYS B 1 88 ? 1.801 -8.953 -5.812 1 95.06 88 LYS B CA 1
ATOM 2102 C C . LYS B 1 88 ? 1.292 -9.016 -4.375 1 95.06 88 LYS B C 1
ATOM 2104 O O . LYS B 1 88 ? 1.675 -8.195 -3.543 1 95.06 88 LYS B O 1
ATOM 2109 N N . LEU B 1 89 ? 0.44 -9.969 -4.125 1 97.25 89 LEU B N 1
ATOM 2110 C CA . LEU B 1 89 ? -0.09 -10.203 -2.785 1 97.25 89 LEU B CA 1
ATOM 2111 C C . LEU B 1 89 ? 0.332 -11.578 -2.268 1 97.25 89 LEU B C 1
ATOM 2113 O O . LEU B 1 89 ? 0.24 -12.57 -2.988 1 97.25 89 LEU B O 1
ATOM 2117 N N . HIS B 1 90 ? 0.784 -11.609 -1.064 1 97.5 90 HIS B N 1
ATOM 2118 C CA . HIS B 1 90 ? 0.994 -12.867 -0.35 1 97.5 90 HIS B CA 1
ATOM 2119 C C . HIS B 1 90 ? -0.079 -13.078 0.712 1 97.5 90 HIS B C 1
ATOM 2121 O O . HIS B 1 90 ? -0.172 -12.312 1.672 1 97.5 90 HIS B O 1
ATOM 2127 N N . ILE B 1 91 ? -0.822 -14.141 0.508 1 97.31 91 ILE B N 1
ATOM 2128 C CA . ILE B 1 91 ? -1.93 -14.391 1.425 1 97.31 91 ILE B CA 1
ATOM 2129 C C . ILE B 1 91 ? -1.575 -15.547 2.359 1 97.31 91 ILE B C 1
ATOM 2131 O O . ILE B 1 91 ? -1.24 -16.641 1.903 1 97.31 91 ILE B O 1
ATOM 2135 N N . LEU B 1 92 ? -1.638 -15.297 3.643 1 96.81 92 LEU B N 1
ATOM 2136 C CA . LEU B 1 92 ? -1.326 -16.297 4.652 1 96.81 92 LEU B CA 1
ATOM 2137 C C . LEU B 1 92 ? -2.053 -16 5.961 1 96.81 92 LEU B C 1
ATOM 2139 O O . LEU B 1 92 ? -1.965 -14.891 6.48 1 96.81 92 LEU B O 1
ATOM 2143 N N . TYR B 1 93 ? -2.85 -16.938 6.484 1 96.06 93 TYR B N 1
ATOM 2144 C CA . TYR B 1 93 ? -3.613 -16.797 7.719 1 96.06 93 TYR B CA 1
ATOM 2145 C C . TYR B 1 93 ? -4.461 -15.531 7.695 1 96.06 93 TYR B C 1
ATOM 2147 O O . TYR B 1 93 ? -4.449 -14.75 8.648 1 96.06 93 TYR B O 1
ATOM 2155 N N . SER B 1 94 ? -5.023 -15.281 6.586 1 95.88 94 SER B N 1
ATOM 2156 C CA . SER B 1 94 ? -5.973 -14.195 6.359 1 95.88 94 SER B CA 1
ATOM 2157 C C . SER B 1 94 ? -5.266 -12.844 6.312 1 95.88 94 SER B C 1
ATOM 2159 O O . SER B 1 94 ? -5.918 -11.797 6.301 1 95.88 94 SER B O 1
ATOM 2161 N N . HIS B 1 95 ? -3.986 -12.836 6.32 1 96.56 95 HIS B N 1
ATOM 2162 C CA . HIS B 1 95 ? -3.24 -11.625 6.02 1 96.56 95 HIS B CA 1
ATOM 2163 C C . HIS B 1 95 ? -3.055 -11.445 4.516 1 96.56 95 HIS B C 1
ATOM 2165 O O . HIS B 1 95 ? -2.787 -12.422 3.803 1 96.56 95 HIS B O 1
ATOM 2171 N N . ILE B 1 96 ? -3.217 -10.234 4.105 1 97.12 96 ILE B N 1
ATOM 2172 C CA . ILE B 1 96 ? -2.82 -9.836 2.758 1 97.12 96 ILE B CA 1
ATOM 2173 C C . ILE B 1 96 ? -1.541 -9 2.82 1 97.12 96 ILE B C 1
ATOM 2175 O O . ILE B 1 96 ? -1.589 -7.801 3.094 1 97.12 96 ILE B O 1
ATOM 2179 N N . LEU B 1 97 ? -0.477 -9.664 2.527 1 97.19 97 LEU B N 1
ATOM 2180 C CA . LEU B 1 97 ? 0.828 -9.031 2.682 1 97.19 97 LEU B CA 1
ATOM 2181 C C . LEU B 1 97 ? 1.306 -8.445 1.359 1 97.19 97 LEU B C 1
ATOM 2183 O O . LEU B 1 97 ? 1.323 -9.133 0.338 1 97.19 97 LEU B O 1
ATOM 2187 N N . VAL B 1 98 ? 1.693 -7.16 1.455 1 97 98 VAL B N 1
ATOM 2188 C CA . VAL B 1 98 ? 2.191 -6.461 0.276 1 97 98 VAL B CA 1
ATOM 2189 C C . VAL B 1 98 ? 3.564 -5.859 0.572 1 97 98 VAL B C 1
ATOM 2191 O O . VAL B 1 98 ? 3.918 -5.645 1.733 1 97 98 VAL B O 1
ATOM 2194 N N . ALA B 1 99 ? 4.301 -5.625 -0.525 1 95.88 99 ALA B N 1
ATOM 2195 C CA . ALA B 1 99 ? 5.602 -4.984 -0.374 1 95.88 99 ALA B CA 1
ATOM 2196 C C . ALA B 1 99 ? 5.461 -3.568 0.17 1 95.88 99 ALA B C 1
ATOM 2198 O O . ALA B 1 99 ? 4.551 -2.834 -0.223 1 95.88 99 ALA B O 1
ATOM 2199 N N . SER B 1 100 ? 6.301 -3.234 1.114 1 92.94 100 SER B N 1
ATOM 2200 C CA . SER B 1 100 ? 6.332 -1.91 1.726 1 92.94 100 SER B CA 1
ATOM 2201 C C . SER B 1 100 ? 7.758 -1.479 2.039 1 92.94 100 SER B C 1
ATOM 2203 O O . SER B 1 100 ? 8.617 -2.314 2.332 1 92.94 100 SER B O 1
ATOM 2205 N N . LYS B 1 101 ? 7.941 -0.188 1.896 1 86.81 101 LYS B N 1
ATOM 2206 C CA . LYS B 1 101 ? 9.25 0.335 2.289 1 86.81 101 LYS B CA 1
ATOM 2207 C C . LYS B 1 101 ? 9.273 0.68 3.775 1 86.81 101 LYS B C 1
ATOM 2209 O O . LYS B 1 101 ? 8.352 1.315 4.289 1 86.81 101 LYS B O 1
ATOM 2214 N N . SER B 1 102 ? 10.109 0.103 4.43 1 82 102 SER B N 1
ATOM 2215 C CA . SER B 1 102 ? 10.242 0.372 5.855 1 82 102 SER B CA 1
ATOM 2216 C C . SER B 1 102 ? 11.508 1.179 6.145 1 82 102 SER B C 1
ATOM 2218 O O . SER B 1 102 ? 12.586 0.861 5.637 1 82 102 SER B O 1
ATOM 2220 N N . ARG B 1 103 ? 11.164 2.242 6.664 1 71.31 103 ARG B N 1
ATOM 2221 C CA . ARG B 1 103 ? 12.305 3.076 7.043 1 71.31 103 ARG B CA 1
ATOM 2222 C C . ARG B 1 103 ? 12.781 2.74 8.453 1 71.31 103 ARG B C 1
ATOM 2224 O O . ARG B 1 103 ? 12.188 1.904 9.133 1 71.31 103 ARG B O 1
ATOM 2231 N N . GLY B 1 104 ? 13.664 3.402 8.969 1 65.25 104 GLY B N 1
ATOM 2232 C CA . GLY B 1 104 ? 14.531 3.035 10.078 1 65.25 104 GLY B CA 1
ATOM 2233 C C . GLY B 1 104 ? 13.773 2.83 11.383 1 65.25 104 GLY B C 1
ATOM 2234 O O . GLY B 1 104 ? 12.688 3.383 11.57 1 65.25 104 GLY B O 1
ATOM 2235 N N . ARG B 1 105 ? 13.758 1.79 12.117 1 75.12 105 ARG B N 1
ATOM 2236 C CA . ARG B 1 105 ? 13.5 1.438 13.508 1 75.12 105 ARG B CA 1
ATOM 2237 C C . ARG B 1 105 ? 12.227 0.61 13.641 1 75.12 105 ARG B C 1
ATOM 2239 O O . ARG B 1 105 ? 11.609 0.581 14.703 1 75.12 105 ARG B O 1
ATOM 2246 N N . VAL B 1 106 ? 11.82 0.124 12.539 1 85.62 106 VAL B N 1
ATOM 2247 C CA . VAL B 1 106 ? 10.641 -0.729 12.625 1 85.62 106 VAL B CA 1
ATOM 2248 C C . VAL B 1 106 ? 11.047 -2.139 13.047 1 85.62 106 VAL B C 1
ATOM 2250 O O . VAL B 1 106 ? 12.062 -2.664 12.578 1 85.62 106 VAL B O 1
ATOM 2253 N N . ILE B 1 107 ? 10.266 -2.656 13.93 1 90 107 ILE B N 1
ATOM 2254 C CA . ILE B 1 107 ? 10.539 -3.992 14.445 1 90 107 ILE B CA 1
ATOM 2255 C C . ILE B 1 107 ? 9.648 -5.012 13.742 1 90 107 ILE B C 1
ATOM 2257 O O . ILE B 1 107 ? 8.438 -4.797 13.609 1 90 107 ILE B O 1
ATOM 2261 N N . CYS B 1 108 ? 10.266 -6.016 13.273 1 93.5 108 CYS B N 1
ATOM 2262 C CA . CYS B 1 108 ? 9.555 -7.105 12.625 1 93.5 108 CYS B CA 1
ATOM 2263 C C . CYS B 1 108 ? 8.586 -7.781 13.586 1 93.5 108 CYS B C 1
ATOM 2265 O O . CYS B 1 108 ? 8.992 -8.219 14.664 1 93.5 108 CYS B O 1
ATOM 2267 N N . SER B 1 109 ? 7.402 -8.062 13.242 1 93.81 109 SER B N 1
ATOM 2268 C CA . SER B 1 109 ? 6.379 -8.648 14.102 1 93.81 109 SER B CA 1
ATOM 2269 C C . SER B 1 109 ? 6.59 -10.148 14.266 1 93.81 109 SER B C 1
ATOM 2271 O O . SER B 1 109 ? 5.98 -10.773 15.141 1 93.81 109 SER B O 1
ATOM 2273 N N . VAL B 1 110 ? 7.414 -10.672 13.492 1 94.88 110 VAL B N 1
ATOM 2274 C CA . VAL B 1 110 ? 7.59 -12.125 13.5 1 94.88 110 VAL B CA 1
ATOM 2275 C C . VAL B 1 110 ? 8.828 -12.492 14.305 1 94.88 110 VAL B C 1
ATOM 2277 O O . VAL B 1 110 ? 8.758 -13.281 15.25 1 94.88 110 VAL B O 1
ATOM 2280 N N . CYS B 1 111 ? 9.977 -11.883 13.961 1 94.38 111 CYS B N 1
ATOM 2281 C CA . CYS B 1 111 ? 11.227 -12.289 14.594 1 94.38 111 CYS B CA 1
ATOM 2282 C C . CYS B 1 111 ? 11.648 -11.289 15.656 1 94.38 111 CYS B C 1
ATOM 2284 O O . CYS B 1 111 ? 12.625 -11.508 16.375 1 94.38 111 CYS B O 1
ATOM 2286 N N . ASN B 1 112 ? 11.047 -10.109 15.68 1 92.75 112 ASN B N 1
ATOM 2287 C CA . ASN B 1 112 ? 11.258 -9.07 16.688 1 92.75 112 ASN B CA 1
ATOM 2288 C C . ASN B 1 112 ? 12.633 -8.406 16.516 1 92.75 112 ASN B C 1
ATOM 2290 O O . ASN B 1 112 ? 13.211 -7.926 17.5 1 92.75 112 ASN B O 1
ATOM 2294 N N . LYS B 1 113 ? 13.18 -8.453 15.375 1 91 113 LYS B N 1
ATOM 2295 C CA . LYS B 1 113 ? 14.398 -7.738 15.016 1 91 113 LYS B CA 1
ATOM 2296 C C . LYS B 1 113 ? 14.094 -6.539 14.125 1 91 113 LYS B C 1
ATOM 2298 O O . LYS B 1 113 ? 13.047 -6.496 13.477 1 91 113 LYS B O 1
ATOM 2303 N N . ARG B 1 114 ? 14.977 -5.652 14.102 1 88.75 114 ARG B N 1
ATOM 2304 C CA . ARG B 1 114 ? 14.805 -4.469 13.266 1 88.75 114 ARG B CA 1
ATOM 2305 C C . ARG B 1 114 ? 14.805 -4.832 11.789 1 88.75 114 ARG B C 1
ATOM 2307 O O . ARG B 1 114 ? 15.594 -5.672 11.352 1 88.75 114 ARG B O 1
ATOM 2314 N N . ILE B 1 115 ? 13.969 -4.387 10.977 1 88.44 115 ILE B N 1
ATOM 2315 C CA . ILE B 1 115 ? 13.883 -4.66 9.547 1 88.44 115 ILE B CA 1
ATOM 2316 C C . ILE B 1 115 ? 14.922 -3.824 8.797 1 88.44 115 ILE B C 1
ATOM 2318 O O . ILE B 1 115 ? 15.57 -4.316 7.875 1 88.44 115 ILE B O 1
ATOM 2322 N N . GLY B 1 116 ? 15.234 -2.664 9.109 1 80.25 116 GLY B N 1
ATOM 2323 C CA . GLY B 1 116 ? 16.219 -1.822 8.438 1 80.25 116 GLY B CA 1
ATOM 2324 C C . GLY B 1 116 ? 17.266 -1.258 9.375 1 80.25 116 GLY B C 1
ATOM 2325 O O . GLY B 1 116 ? 17.172 -1.428 10.594 1 80.25 116 GLY B O 1
ATOM 2326 N N . GLY B 1 117 ? 18.328 -0.847 8.625 1 73.12 117 GLY B N 1
ATOM 2327 C CA . GLY B 1 117 ? 19.375 -0.2 9.391 1 73.12 117 GLY B CA 1
ATOM 2328 C C . GLY B 1 117 ? 19.109 1.267 9.664 1 73.12 117 GLY B C 1
ATOM 2329 O O . GLY B 1 117 ? 18.062 1.792 9.273 1 73.12 117 GLY B O 1
ATOM 2330 N N . ASN B 1 118 ? 19.969 1.876 10.445 1 66.81 118 ASN B N 1
ATOM 2331 C CA . ASN B 1 118 ? 19.844 3.268 10.867 1 66.81 118 ASN B CA 1
ATOM 2332 C C . ASN B 1 118 ? 19.734 4.207 9.672 1 66.81 118 ASN B C 1
ATOM 2334 O O . ASN B 1 118 ? 19.047 5.227 9.734 1 66.81 118 ASN B O 1
ATOM 2338 N N . PHE B 1 119 ? 20.266 3.791 8.664 1 68.56 119 PHE B N 1
ATOM 2339 C CA . PHE B 1 119 ? 20.344 4.762 7.578 1 68.56 119 PHE B CA 1
ATOM 2340 C C . PHE B 1 119 ? 19.875 4.148 6.266 1 68.56 119 PHE B C 1
ATOM 2342 O O . PHE B 1 119 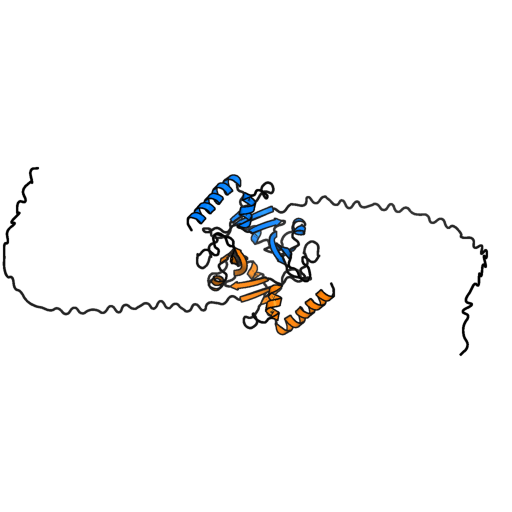? 20.234 4.625 5.188 1 68.56 119 PHE B O 1
ATOM 2349 N N . SER B 1 120 ? 19.109 3.16 6.406 1 74.69 120 SER B N 1
ATOM 2350 C CA . SER B 1 120 ? 18.75 2.547 5.129 1 74.69 120 SER B CA 1
ATOM 2351 C C . SER B 1 120 ? 17.312 2.02 5.156 1 74.69 120 SER B C 1
ATOM 2353 O O . SER B 1 120 ? 16.828 1.563 6.195 1 74.69 120 SER B O 1
ATOM 2355 N N . THR B 1 121 ? 16.672 2.254 4.043 1 79.94 121 THR B N 1
ATOM 2356 C CA . THR B 1 121 ? 15.352 1.687 3.82 1 79.94 121 THR B CA 1
ATOM 2357 C C . THR B 1 121 ? 15.453 0.27 3.264 1 79.94 121 THR B C 1
ATOM 2359 O O . THR B 1 121 ? 16.359 -0.03 2.48 1 79.94 121 THR B O 1
ATOM 2362 N N . ARG B 1 122 ? 14.617 -0.558 3.877 1 89 122 ARG B N 1
ATOM 2363 C CA . ARG B 1 122 ? 14.555 -1.926 3.373 1 89 122 ARG B CA 1
ATOM 2364 C C . ARG B 1 122 ? 13.133 -2.301 2.969 1 89 122 ARG B C 1
ATOM 2366 O O . ARG B 1 122 ? 12.164 -1.759 3.51 1 89 122 ARG B O 1
ATOM 2373 N N . GLN B 1 123 ? 13.141 -3.205 2.012 1 92.62 123 GLN B N 1
ATOM 2374 C CA . GLN B 1 123 ? 11.836 -3.736 1.618 1 92.62 123 GLN B CA 1
ATOM 2375 C C . GLN B 1 123 ? 11.289 -4.691 2.676 1 92.62 123 GLN B C 1
ATOM 2377 O O . GLN B 1 123 ? 12.031 -5.508 3.225 1 92.62 123 GLN B O 1
ATOM 2382 N N . ALA B 1 124 ? 10.07 -4.52 3.023 1 95.44 124 ALA B N 1
ATOM 2383 C CA . ALA B 1 124 ? 9.336 -5.332 3.988 1 95.44 124 ALA B CA 1
ATOM 2384 C C . ALA B 1 124 ? 7.984 -5.766 3.424 1 95.44 124 ALA B C 1
ATOM 2386 O O . ALA B 1 124 ? 7.648 -5.449 2.279 1 95.44 124 ALA B O 1
ATOM 2387 N N . TYR B 1 125 ? 7.371 -6.609 4.176 1 96.69 125 TYR B N 1
ATOM 2388 C CA . TYR B 1 125 ? 5.973 -6.918 3.887 1 96.69 125 TYR B CA 1
ATOM 2389 C C . TYR B 1 125 ? 5.059 -6.379 4.98 1 96.69 125 TYR B C 1
ATOM 2391 O O . TYR B 1 125 ? 5.391 -6.449 6.168 1 96.69 125 TYR B O 1
ATOM 2399 N N . GLN B 1 126 ? 3.984 -5.855 4.531 1 95.5 126 GLN B N 1
ATOM 2400 C CA . GLN B 1 126 ? 3.002 -5.297 5.453 1 95.5 126 GLN B CA 1
ATOM 2401 C C . GLN B 1 126 ? 1.593 -5.766 5.109 1 95.5 126 GLN B C 1
ATOM 2403 O O . GLN B 1 126 ? 1.212 -5.797 3.936 1 95.5 126 GLN B O 1
ATOM 2408 N N . CYS B 1 127 ? 0.871 -6.137 6.117 1 96.19 127 CYS B N 1
ATOM 2409 C CA . CYS B 1 127 ? -0.514 -6.543 5.906 1 96.19 127 CYS B CA 1
ATOM 2410 C C . CYS B 1 127 ? -1.386 -5.344 5.551 1 96.19 127 CYS B C 1
ATOM 2412 O O . CYS B 1 127 ? -1.264 -4.277 6.156 1 96.19 127 CYS B O 1
ATOM 2414 N N . ARG B 1 128 ? -2.271 -5.543 4.715 1 94.81 128 ARG B N 1
ATOM 2415 C CA . ARG B 1 128 ? -3.178 -4.48 4.289 1 94.81 128 ARG B CA 1
ATOM 2416 C C . ARG B 1 128 ? -4.184 -4.141 5.387 1 94.81 128 ARG B C 1
ATOM 2418 O O . ARG B 1 128 ? -4.637 -3 5.484 1 94.81 128 ARG B O 1
ATOM 2425 N N . ASP B 1 129 ? -4.473 -5.113 6.234 1 93.25 129 ASP B N 1
ATOM 2426 C CA . ASP B 1 129 ? -5.586 -4.941 7.156 1 93.25 129 ASP B CA 1
ATOM 2427 C C . ASP B 1 129 ? -5.09 -4.613 8.562 1 93.25 129 ASP B C 1
ATOM 2429 O O . ASP B 1 129 ? -5.312 -3.51 9.062 1 93.25 129 ASP B O 1
ATOM 2433 N N . CYS B 1 130 ? -4.367 -5.438 9.133 1 91.94 130 CYS B N 1
ATOM 2434 C CA . CYS B 1 130 ? -3.975 -5.242 10.523 1 91.94 130 CYS B CA 1
ATOM 2435 C C . CYS B 1 130 ? -2.693 -4.418 10.617 1 91.94 130 CYS B C 1
ATOM 2437 O O . CYS B 1 130 ? -2.314 -3.975 11.695 1 91.94 130 CYS B O 1
ATOM 2439 N N . ARG B 1 131 ? -1.948 -4.336 9.555 1 93.31 131 ARG B N 1
ATOM 2440 C CA . ARG B 1 131 ? -0.807 -3.449 9.359 1 93.31 131 ARG B CA 1
ATOM 2441 C C . ARG B 1 131 ? 0.433 -3.986 10.062 1 93.31 131 ARG B C 1
ATOM 2443 O O . ARG B 1 131 ? 1.395 -3.248 10.289 1 93.31 131 ARG B O 1
ATOM 2450 N N . ILE B 1 132 ? 0.381 -5.234 10.477 1 93.75 132 ILE B N 1
ATOM 2451 C CA . ILE B 1 132 ? 1.644 -5.805 10.938 1 93.75 132 ILE B CA 1
ATOM 2452 C C . ILE B 1 132 ? 2.688 -5.703 9.828 1 93.75 132 ILE B C 1
ATOM 2454 O O . ILE B 1 132 ? 2.342 -5.656 8.648 1 93.75 132 ILE B O 1
ATOM 2458 N N . ILE B 1 133 ? 3.949 -5.652 10.211 1 94.62 133 ILE B N 1
ATOM 2459 C CA . ILE B 1 133 ? 5.035 -5.539 9.25 1 94.62 133 ILE B CA 1
ATOM 2460 C C . ILE B 1 133 ? 6.129 -6.551 9.578 1 94.62 133 ILE B C 1
ATOM 2462 O O . ILE B 1 133 ? 6.379 -6.84 10.75 1 94.62 133 ILE B O 1
ATOM 2466 N N . CYS B 1 134 ? 6.707 -7.141 8.516 1 95.06 134 CYS B N 1
ATOM 2467 C CA . CYS B 1 134 ? 7.758 -8.125 8.75 1 95.06 134 CYS B CA 1
ATOM 2468 C C . CYS B 1 134 ? 8.789 -8.109 7.621 1 95.06 134 CYS B C 1
ATOM 2470 O O . CYS B 1 134 ? 8.594 -7.426 6.613 1 95.06 134 CYS B O 1
ATOM 2472 N N . HIS B 1 135 ? 9.844 -8.758 7.906 1 94.88 135 HIS B N 1
ATOM 2473 C CA . HIS B 1 135 ? 10.844 -8.969 6.863 1 94.88 135 HIS B CA 1
ATOM 2474 C C . HIS B 1 135 ? 10.25 -9.742 5.688 1 94.88 135 HIS B C 1
ATOM 2476 O O . HIS B 1 135 ? 9.344 -10.555 5.867 1 94.88 135 HIS B O 1
ATOM 2482 N N . LYS B 1 136 ? 10.867 -9.508 4.57 1 95.5 136 LYS B N 1
ATOM 2483 C CA . LYS B 1 136 ? 10.484 -10.289 3.398 1 95.5 136 LYS B CA 1
ATOM 2484 C C . LYS B 1 136 ? 10.641 -11.789 3.662 1 95.5 136 LYS B C 1
ATOM 2486 O O . LYS B 1 136 ? 9.781 -12.578 3.268 1 95.5 136 LYS B O 1
ATOM 2491 N N . ASN B 1 137 ? 11.672 -12.172 4.406 1 94.56 137 ASN B N 1
ATOM 2492 C CA . ASN B 1 137 ? 11.945 -13.578 4.656 1 94.56 137 ASN B CA 1
ATOM 2493 C C . ASN B 1 137 ? 11.141 -14.102 5.848 1 94.56 137 ASN B C 1
ATOM 2495 O O . ASN B 1 137 ? 11.016 -15.312 6.035 1 94.56 137 ASN B O 1
ATOM 2499 N N . CYS B 1 138 ? 10.562 -13.336 6.578 1 96.5 138 CYS B N 1
ATOM 2500 C CA . CYS B 1 138 ? 9.844 -13.75 7.781 1 96.5 138 CYS B CA 1
ATOM 2501 C C . CYS B 1 138 ? 8.367 -13.969 7.488 1 96.5 138 CYS B C 1
ATOM 2503 O O . CYS B 1 138 ? 7.656 -14.594 8.281 1 96.5 138 CYS B O 1
ATOM 2505 N N . HIS B 1 139 ? 7.902 -13.438 6.34 1 96.56 139 HIS B N 1
ATOM 2506 C CA . HIS B 1 139 ? 6.461 -13.43 6.117 1 96.56 139 HIS B CA 1
ATOM 2507 C C . HIS B 1 139 ? 5.898 -14.852 6.098 1 96.56 139 HIS B C 1
ATOM 2509 O O . HIS B 1 139 ? 4.758 -15.078 6.508 1 96.56 139 HIS B O 1
ATOM 2515 N N . GLN B 1 140 ? 6.691 -15.844 5.746 1 96.12 140 GLN B N 1
ATOM 2516 C CA . GLN B 1 140 ? 6.25 -17.234 5.645 1 96.12 140 GLN B CA 1
ATOM 2517 C C . GLN B 1 140 ? 6.125 -17.875 7.02 1 96.12 140 GLN B C 1
ATOM 2519 O O . GLN B 1 140 ? 5.531 -18.938 7.16 1 96.12 140 GLN B O 1
ATOM 2524 N N . GLN B 1 141 ? 6.633 -17.188 7.98 1 96.81 141 GLN B N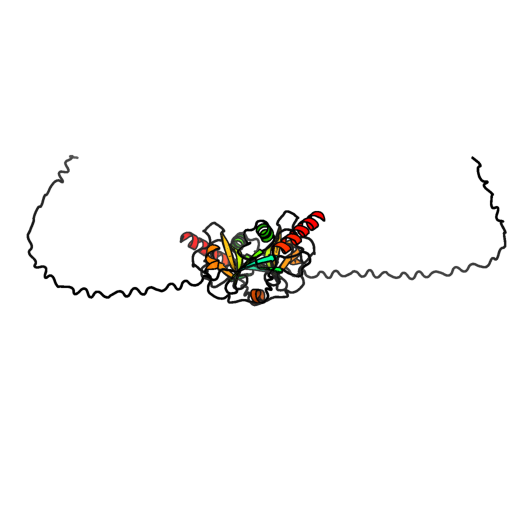 1
ATOM 2525 C CA . GLN B 1 141 ? 6.652 -17.75 9.328 1 96.81 141 GLN B CA 1
ATOM 2526 C C . GLN B 1 141 ? 5.457 -17.281 10.141 1 96.81 141 GLN B C 1
ATOM 2528 O O . GLN B 1 141 ? 5.277 -17.688 11.289 1 96.81 141 GLN B O 1
ATOM 2533 N N . ILE B 1 142 ? 4.68 -16.5 9.586 1 96.81 142 ILE B N 1
ATOM 2534 C CA . ILE B 1 142 ? 3.471 -16.062 10.266 1 96.81 142 ILE B CA 1
ATOM 2535 C C . ILE B 1 142 ? 2.557 -17.266 10.516 1 96.81 142 ILE B C 1
ATOM 2537 O O . ILE B 1 142 ? 2.305 -18.062 9.602 1 96.81 142 ILE B O 1
ATOM 2541 N N . ASP B 1 143 ? 1.986 -17.406 11.789 1 96.31 143 ASP B N 1
ATOM 2542 C CA . ASP B 1 143 ? 1.153 -18.562 12.102 1 96.31 143 ASP B CA 1
ATOM 2543 C C . ASP B 1 143 ? -0.075 -18.156 12.914 1 96.31 143 ASP B C 1
ATOM 2545 O O . ASP B 1 143 ? -0.685 -18.984 13.594 1 96.31 143 ASP B O 1
ATOM 2549 N N . TRP B 1 144 ? -0.373 -16.891 12.961 1 95.75 144 TRP B N 1
ATOM 2550 C CA . TRP B 1 144 ? -1.578 -16.375 13.609 1 95.75 144 TRP B CA 1
ATOM 2551 C C . TRP B 1 144 ? -2.482 -15.68 12.602 1 95.75 144 TRP B C 1
ATOM 2553 O O . TRP B 1 144 ? -2.012 -15.172 11.578 1 95.75 144 TRP B O 1
ATOM 2563 N N . LYS B 1 145 ? -3.672 -15.664 12.914 1 95.81 145 LYS B N 1
ATOM 2564 C CA . LYS B 1 145 ? -4.68 -15.109 12.008 1 95.81 145 LYS B CA 1
ATOM 2565 C C . LYS B 1 145 ? -4.703 -13.586 12.086 1 95.81 145 LYS B C 1
ATOM 2567 O O . LYS B 1 145 ? -4.531 -13.008 13.164 1 95.81 145 LYS B O 1
ATOM 2572 N N . CYS B 1 146 ? -4.996 -12.938 10.914 1 95.19 146 CYS B N 1
ATOM 2573 C CA . CYS B 1 146 ? -5.188 -11.492 10.867 1 95.19 146 CYS B CA 1
ATOM 2574 C C . CYS B 1 146 ? -6.359 -11.07 11.75 1 95.19 146 CYS B C 1
ATOM 2576 O O . CYS B 1 146 ? -7.449 -11.633 11.648 1 95.19 146 CYS B O 1
ATOM 2578 N N . GLU B 1 147 ? -6.203 -10.086 12.539 1 90.19 147 GLU B N 1
ATOM 2579 C CA . GLU B 1 147 ? -7.23 -9.609 13.461 1 90.19 147 GLU B CA 1
ATOM 2580 C C . GLU B 1 147 ? -8.297 -8.805 12.734 1 90.19 147 GLU B C 1
ATOM 2582 O O . GLU B 1 147 ? -9.398 -8.602 13.25 1 90.19 147 GLU B O 1
ATOM 2587 N N . ASN B 1 148 ? -7.977 -8.203 11.594 1 83.75 148 ASN B N 1
ATOM 2588 C CA . ASN B 1 148 ? -8.883 -7.438 10.734 1 83.75 148 ASN B CA 1
ATOM 2589 C C . ASN B 1 148 ? -8.961 -8.023 9.336 1 83.75 148 ASN B C 1
ATOM 2591 O O . ASN B 1 148 ? -8.227 -7.598 8.438 1 83.75 148 ASN B O 1
ATOM 2595 N N . SER B 1 149 ? -9.797 -8.984 9.07 1 82 149 SER B N 1
ATOM 2596 C CA . SER B 1 149 ? -9.805 -9.727 7.809 1 82 149 SER B CA 1
ATOM 2597 C C . SER B 1 149 ? -10.891 -9.211 6.867 1 82 149 SER B C 1
ATOM 2599 O O . SER B 1 149 ? -11.523 -9.992 6.16 1 82 149 SER B O 1
ATOM 2601 N N . THR B 1 150 ? -11.031 -7.945 6.883 1 82.88 150 THR B N 1
ATOM 2602 C CA . THR B 1 150 ? -12.109 -7.379 6.078 1 82.88 150 THR B CA 1
ATOM 2603 C C . THR B 1 150 ? -11.781 -7.461 4.594 1 82.88 150 THR B C 1
ATOM 2605 O O . THR B 1 150 ? -12.633 -7.828 3.779 1 82.88 150 THR B O 1
ATOM 2608 N N . SER B 1 151 ? -10.555 -7.199 4.227 1 86.75 151 SER B N 1
ATOM 2609 C CA . SER B 1 151 ? -10.172 -7.172 2.818 1 86.75 151 SER B CA 1
ATOM 2610 C C . SER B 1 151 ? -10.172 -8.578 2.221 1 86.75 151 SER B C 1
ATOM 2612 O O . SER B 1 151 ? -10.609 -8.773 1.085 1 86.75 151 SER B O 1
ATOM 2614 N N . ILE B 1 152 ? -9.734 -9.531 2.988 1 82.12 152 ILE B N 1
ATOM 2615 C CA . ILE B 1 152 ? -9.617 -10.891 2.461 1 82.12 152 ILE B CA 1
ATOM 2616 C C . ILE B 1 152 ? -11.008 -11.469 2.211 1 82.12 152 ILE B C 1
ATOM 2618 O O . ILE B 1 152 ? -11.203 -12.234 1.266 1 82.12 152 ILE B O 1
ATOM 2622 N N . SER B 1 153 ? -11.914 -11.086 3.062 1 84.06 153 SER B N 1
ATOM 2623 C CA . SER B 1 153 ? -13.273 -11.602 2.928 1 84.06 153 SER B CA 1
ATOM 2624 C C . SER B 1 153 ? -13.93 -11.109 1.645 1 84.06 153 SER B C 1
ATOM 2626 O O . SER B 1 153 ? -14.82 -11.766 1.101 1 84.06 153 SER B O 1
ATOM 2628 N N . ASN B 1 154 ? -13.43 -10.023 1.125 1 82.75 154 ASN B N 1
ATOM 2629 C CA . ASN B 1 154 ? -14.023 -9.43 -0.066 1 82.75 154 ASN B CA 1
ATOM 2630 C C . ASN B 1 154 ? -13.18 -9.703 -1.31 1 82.75 154 ASN B C 1
ATOM 2632 O O . ASN B 1 154 ? -13.523 -9.266 -2.408 1 82.75 154 ASN B O 1
ATOM 2636 N N . LEU B 1 155 ? -12.117 -10.398 -1.084 1 89.25 155 LEU B N 1
ATOM 2637 C CA . LEU B 1 155 ? -11.203 -10.672 -2.189 1 89.25 155 LEU B CA 1
ATOM 2638 C C . LEU B 1 155 ? -11.641 -11.922 -2.955 1 89.25 155 LEU B C 1
ATOM 2640 O O . LEU B 1 155 ? -11.648 -13.023 -2.402 1 89.25 155 LEU B O 1
ATOM 2644 N N . LEU B 1 156 ? -12.18 -11.766 -4.137 1 91.12 156 LEU B N 1
ATOM 2645 C CA . LEU B 1 156 ? -12.516 -12.883 -5.008 1 91.12 156 LEU B CA 1
ATOM 2646 C C . LEU B 1 156 ? -11.32 -13.273 -5.875 1 91.12 156 LEU B C 1
ATOM 2648 O O . LEU B 1 156 ? -11.07 -12.648 -6.914 1 91.12 156 LEU B O 1
ATOM 2652 N N . VAL B 1 157 ? -10.648 -14.289 -5.465 1 95.44 157 VAL B N 1
ATOM 2653 C CA . VAL B 1 157 ? -9.461 -14.734 -6.184 1 95.44 157 VAL B CA 1
ATOM 2654 C C . VAL B 1 157 ? -9.867 -15.719 -7.281 1 95.44 157 VAL B C 1
ATOM 2656 O O . VAL B 1 157 ? -10.531 -16.719 -7.012 1 95.44 157 VAL B O 1
ATOM 2659 N N . GLU B 1 158 ? -9.445 -15.43 -8.484 1 94.94 158 GLU B N 1
ATOM 2660 C CA . GLU B 1 158 ? -9.766 -16.266 -9.625 1 94.94 158 GLU B CA 1
ATOM 2661 C C . GLU B 1 158 ? -8.625 -17.219 -9.953 1 94.94 158 GLU B C 1
ATOM 2663 O O . GLU B 1 158 ? -7.453 -16.844 -9.875 1 94.94 158 GLU B O 1
ATOM 2668 N N . GLU B 1 159 ? -8.977 -18.391 -10.188 1 95.5 159 GLU B N 1
ATOM 2669 C CA . GLU B 1 159 ? -8.047 -19.344 -10.797 1 95.5 159 GLU B CA 1
ATOM 2670 C C . GLU B 1 159 ? -8.211 -19.391 -12.312 1 95.5 159 GLU B C 1
ATOM 2672 O O . GLU B 1 159 ? -9.305 -19.625 -12.82 1 95.5 159 GLU B O 1
ATOM 2677 N N . VAL B 1 160 ? -7.117 -19.188 -12.945 1 94.31 160 VAL B N 1
ATOM 2678 C CA . VAL B 1 160 ? -7.211 -19.109 -14.398 1 94.31 160 VAL B CA 1
ATOM 2679 C C . VAL B 1 160 ? -6.234 -20.094 -15.031 1 94.31 160 VAL B C 1
ATOM 2681 O O . VAL B 1 160 ? -5.328 -20.609 -14.359 1 94.31 160 VAL B O 1
ATOM 2684 N N . ASP B 1 161 ? -6.629 -20.453 -16.281 1 94.62 161 ASP B N 1
ATOM 2685 C CA . ASP B 1 161 ? -5.629 -21.125 -17.125 1 94.62 161 ASP B CA 1
ATOM 2686 C C . ASP B 1 161 ? -4.594 -20.125 -17.641 1 94.62 161 ASP B C 1
ATOM 2688 O O . ASP B 1 161 ? -4.852 -19.375 -18.578 1 94.62 161 ASP B O 1
ATOM 2692 N N . TRP B 1 162 ? -3.447 -20.109 -17.047 1 92.5 162 TRP B N 1
ATOM 2693 C CA . TRP B 1 162 ? -2.449 -19.078 -17.281 1 92.5 162 TRP B CA 1
ATOM 2694 C C . TRP B 1 162 ? -1.959 -19.109 -18.734 1 92.5 162 TRP B C 1
ATOM 2696 O O . TRP B 1 162 ? -1.616 -18.062 -19.297 1 92.5 162 TRP B O 1
ATOM 2706 N N . ALA B 1 163 ? -1.89 -20.203 -19.344 1 89.94 163 ALA B N 1
ATOM 2707 C CA . ALA B 1 163 ? -1.511 -20.281 -20.75 1 89.94 163 ALA B CA 1
ATOM 2708 C C . ALA B 1 163 ? -2.482 -19.5 -21.625 1 89.94 163 ALA B C 1
ATOM 2710 O O . ALA B 1 163 ? -2.064 -18.703 -22.469 1 89.94 163 ALA B O 1
ATOM 2711 N N . GLU B 1 164 ? -3.688 -19.734 -21.406 1 91.25 164 GLU B N 1
ATOM 2712 C CA . GLU B 1 164 ? -4.715 -19.031 -22.156 1 91.25 164 GLU B CA 1
ATOM 2713 C C . GLU B 1 164 ? -4.781 -17.547 -21.766 1 91.25 164 GLU B C 1
ATOM 2715 O O . GLU B 1 164 ? -4.914 -16.688 -22.641 1 91.25 164 GLU B O 1
ATOM 2720 N N . PHE B 1 165 ? -4.695 -17.344 -20.531 1 90.38 165 PHE B N 1
ATOM 2721 C CA . PHE B 1 165 ? -4.766 -15.992 -20 1 90.38 165 PHE B CA 1
ATOM 2722 C C . PHE B 1 165 ? -3.682 -15.109 -20.609 1 90.38 165 PHE B C 1
ATOM 2724 O O . PHE B 1 165 ? -3.959 -13.992 -21.062 1 90.38 165 PHE B O 1
ATOM 2731 N N . LEU B 1 166 ? -2.523 -15.562 -20.719 1 88.69 166 LEU B N 1
ATOM 2732 C CA . LEU B 1 166 ? -1.38 -14.805 -21.219 1 88.69 166 LEU B CA 1
ATOM 2733 C C . LEU B 1 166 ? -1.493 -14.578 -22.719 1 88.69 166 LEU B C 1
ATOM 2735 O O . LEU B 1 166 ? -1.047 -13.547 -23.219 1 88.69 166 LEU B O 1
ATOM 2739 N N . ARG B 1 167 ? -2.061 -15.508 -23.391 1 85 167 ARG B N 1
ATOM 2740 C CA . ARG B 1 167 ? -2.279 -15.352 -24.812 1 85 167 ARG B CA 1
ATOM 2741 C C . ARG B 1 167 ? -3.199 -14.164 -25.109 1 85 167 ARG B C 1
ATOM 2743 O O . ARG B 1 167 ? -2.939 -13.375 -26.016 1 85 167 ARG B O 1
ATOM 2750 N N . HIS B 1 168 ? -4.184 -14.039 -24.25 1 82.06 168 HIS B N 1
ATOM 2751 C CA . HIS B 1 168 ? -5.156 -12.961 -24.438 1 82.06 168 HIS B CA 1
ATOM 2752 C C . HIS B 1 168 ? -4.625 -11.641 -23.922 1 82.06 168 HIS B C 1
ATOM 2754 O O . HIS B 1 168 ? -4.867 -10.586 -24.516 1 82.06 168 HIS B O 1
ATOM 2760 N N . HIS B 1 169 ? -3.967 -11.641 -22.812 1 73.69 169 HIS B N 1
ATOM 2761 C CA . HIS B 1 169 ? -3.408 -10.438 -22.219 1 73.69 169 HIS B CA 1
ATOM 2762 C C . HIS B 1 169 ? -2.32 -9.836 -23.094 1 73.69 169 HIS B C 1
ATOM 2764 O O . HIS B 1 169 ? -2.252 -8.609 -23.25 1 73.69 169 HIS B O 1
ATOM 2770 N N . GLN B 1 170 ? -1.419 -10.609 -23.547 1 60.59 170 GLN B N 1
ATOM 2771 C CA . GLN B 1 170 ? -0.381 -10.164 -24.469 1 60.59 170 GLN B CA 1
ATOM 2772 C C . GLN B 1 170 ? -0.99 -9.516 -25.703 1 60.59 170 GLN B C 1
ATOM 2774 O O . GLN B 1 170 ? -0.495 -8.5 -26.188 1 60.59 170 GLN B O 1
ATOM 2779 N N . LEU B 1 171 ? -2.004 -10.117 -26.016 1 56.59 171 LEU B N 1
ATOM 2780 C CA . LEU B 1 171 ? -2.689 -9.586 -27.188 1 56.59 171 LEU B CA 1
ATOM 2781 C C . LEU B 1 171 ? -3.291 -8.211 -26.891 1 56.59 171 LEU B C 1
ATOM 2783 O O . LEU B 1 171 ? -3.234 -7.312 -27.734 1 56.59 171 LEU B O 1
ATOM 2787 N N . ARG B 1 172 ? -3.773 -8.047 -25.797 1 58.19 172 ARG B N 1
ATOM 2788 C CA . ARG B 1 172 ? -4.348 -6.762 -25.422 1 58.19 172 ARG B CA 1
ATOM 2789 C C . ARG B 1 172 ? -3.266 -5.695 -25.281 1 58.19 172 ARG B C 1
ATOM 2791 O O . ARG B 1 172 ? -3.473 -4.543 -25.656 1 58.19 172 ARG B O 1
ATOM 2798 N N . GLU B 1 173 ? -2.178 -6.086 -24.719 1 59.25 173 GLU B N 1
ATOM 2799 C CA . GLU B 1 173 ? -1.059 -5.152 -24.594 1 59.25 173 GLU B CA 1
ATOM 2800 C C . GLU B 1 173 ? -0.588 -4.676 -25.969 1 59.25 173 GLU B C 1
ATOM 2802 O O . GLU B 1 173 ? -0.288 -3.492 -26.141 1 59.25 173 GLU B O 1
ATOM 2807 N N . PHE B 1 174 ? -0.641 -5.598 -26.828 1 51.41 174 PHE B N 1
ATOM 2808 C CA . PHE B 1 174 ? -0.251 -5.27 -28.188 1 51.41 174 PHE B CA 1
ATOM 2809 C C . PHE B 1 174 ? -1.29 -4.371 -28.844 1 51.41 174 PHE B C 1
ATOM 2811 O O . PHE B 1 174 ? -0.94 -3.436 -29.578 1 51.41 174 PHE B O 1
ATOM 2818 N N . ILE B 1 175 ? -2.438 -4.621 -28.656 1 50.47 175 ILE B N 1
ATOM 2819 C CA . ILE B 1 175 ? -3.508 -3.834 -29.266 1 50.47 175 ILE B CA 1
ATOM 2820 C C . ILE B 1 175 ? -3.553 -2.447 -28.625 1 50.47 175 ILE B C 1
ATOM 2822 O O . ILE B 1 175 ? -3.74 -1.444 -29.312 1 50.47 175 ILE B O 1
ATOM 2826 N N . SER B 1 176 ? -3.389 -2.469 -27.375 1 53.25 176 SER B N 1
ATOM 2827 C CA . SER B 1 176 ? -3.441 -1.19 -26.672 1 53.25 176 SER B CA 1
ATOM 2828 C C . SER B 1 176 ? -2.254 -0.309 -27.031 1 53.25 176 SER B C 1
ATOM 2830 O O . SER B 1 176 ? -2.389 0.912 -27.156 1 53.25 176 SER B O 1
ATOM 2832 N N . VAL B 1 177 ? -1.116 -0.926 -27.156 1 50.72 177 VAL B N 1
ATOM 2833 C CA . VAL B 1 177 ? 0.053 -0.173 -27.594 1 50.72 177 VAL B CA 1
ATOM 2834 C C . VAL B 1 177 ? -0.145 0.287 -29.047 1 50.72 177 VAL B C 1
ATOM 2836 O O . VAL B 1 177 ? 0.288 1.379 -29.422 1 50.72 177 VAL B O 1
ATOM 2839 N N . GLY B 1 178 ? -0.761 -0.542 -29.688 1 46.78 178 GLY B N 1
ATOM 2840 C CA . GLY B 1 178 ? -0.991 -0.183 -31.078 1 46.78 178 GLY B CA 1
ATOM 2841 C C . GLY B 1 178 ? -2.01 0.928 -31.25 1 46.78 178 GLY B C 1
ATOM 2842 O O . GLY B 1 178 ? -2.039 1.598 -32.281 1 46.78 178 GLY B O 1
ATOM 2843 N N . ASN B 1 179 ? -2.889 0.998 -30.406 1 43.75 179 ASN B N 1
ATOM 2844 C CA . ASN B 1 179 ? -3.908 2.029 -30.562 1 43.75 179 ASN B CA 1
ATOM 2845 C C . ASN B 1 179 ? -3.461 3.357 -29.953 1 43.75 179 ASN B C 1
ATOM 2847 O O . ASN B 1 179 ? -4.242 4.309 -29.891 1 43.75 179 ASN B O 1
ATOM 2851 N N . LEU B 1 180 ? -2.438 3.398 -29.25 1 40.44 180 LEU B N 1
ATOM 2852 C CA . LEU B 1 180 ? -1.925 4.703 -28.844 1 40.44 180 LEU B CA 1
ATOM 2853 C C . LEU B 1 180 ? -0.957 5.254 -29.875 1 40.44 180 LEU B C 1
ATOM 2855 O O . LEU B 1 180 ? -0.207 4.496 -30.5 1 40.44 180 LEU B O 1
#

Nearest PDB structures (foldseek):
  2enn-assembly1_A  TM=8.737E-01  e=2.621E-03  Homo sapiens
  2row-assembly1_A  TM=7.902E-01  e=1.693E-02  Rattus norvegicus
  6n1d-assembly1_AS07  TM=3.036E-01  e=4.831E+00  Thermus thermophilus HB27
  2enn-assembly1_A  TM=8.733E-01  e=2.583E-03  Homo sapiens
  2row-assembly1_A  TM=7.898E-01  e=1.577E-02  Rattus norvegicus

Sequence (360 aa):
MSRFRAQAFTFRFSLGSIRQGPSSMATSTANLISSSSRHHNVMSRSHSQSQLVLELIGPEEEGPKYYSIPAEISNEPAVVKLMQSGKKLHILYSHILVASKSRGRVICSVCNKRIGGNFSTRQAYQCRDCRIICHKNCHQQIDWKCENSTSISNLLVEEVDWAEFLRHHQLREFISVGNLMSRFRAQAFTFRFSLGSIRQGPSSMATSTANLISSSSRHHNVMSRSHSQSQLVLELIGPEEEGPKYYSIPAEISNEPAVVKLMQSGKKLHILYSHILVASKSRGRVICSVCNKRIGGNFSTRQAYQCRDCRIICHKNCHQQIDWKCENSTSISNLLVEEVDWAEFLRHHQLREFISVGNL